Protein AF-A0A7S4AB11-F1 (afdb_monomer)

pLDDT: mean 77.09, std 21.44, range [31.19, 97.88]

Organism: NCBI:txid44445

Structure (mmCIF, N/CA/C/O backbone):
data_AF-A0A7S4AB11-F1
#
_entry.id   AF-A0A7S4AB11-F1
#
loop_
_atom_site.group_PDB
_atom_site.id
_atom_site.type_symbol
_atom_site.label_atom_id
_atom_site.label_alt_id
_atom_site.label_comp_id
_atom_site.label_asym_id
_atom_site.label_entity_id
_atom_site.label_seq_id
_atom_site.pdbx_PDB_ins_code
_atom_site.Cartn_x
_atom_site.Cartn_y
_atom_site.Cartn_z
_atom_site.occupancy
_atom_site.B_iso_or_equiv
_atom_site.auth_seq_id
_atom_site.auth_comp_id
_atom_site.auth_asym_id
_atom_site.auth_atom_id
_atom_site.pdbx_PDB_model_num
ATOM 1 N N . MET A 1 1 ? 18.851 18.284 -60.370 1.00 71.06 1 MET A N 1
ATOM 2 C CA . MET A 1 1 ? 17.998 17.260 -59.727 1.00 71.06 1 MET A CA 1
ATOM 3 C C . MET A 1 1 ? 16.851 17.981 -59.041 1.00 71.06 1 MET A C 1
ATOM 5 O O . MET A 1 1 ? 17.114 18.822 -58.193 1.00 71.06 1 MET A O 1
ATOM 9 N N . THR A 1 2 ? 15.608 17.739 -59.449 1.00 89.12 2 THR A N 1
ATOM 10 C CA . THR A 1 2 ? 14.422 18.367 -58.846 1.00 89.12 2 THR A CA 1
ATOM 11 C C . THR A 1 2 ? 14.045 17.628 -57.564 1.00 89.12 2 THR A C 1
ATOM 13 O O . THR A 1 2 ? 13.826 16.418 -57.584 1.00 89.12 2 THR A O 1
ATOM 16 N N . ILE A 1 3 ? 14.006 18.345 -56.441 1.00 92.88 3 ILE A N 1
ATOM 17 C CA . ILE A 1 3 ? 13.599 17.801 -55.141 1.00 92.88 3 ILE A CA 1
ATOM 18 C C . ILE A 1 3 ? 12.083 17.559 -55.174 1.00 92.88 3 ILE A C 1
ATOM 20 O O . ILE A 1 3 ? 11.332 18.415 -55.636 1.00 92.88 3 ILE A O 1
ATOM 24 N N . SER A 1 4 ? 11.631 16.393 -54.704 1.00 96.06 4 SER A N 1
ATOM 25 C CA . SER A 1 4 ? 10.201 16.068 -54.612 1.00 96.06 4 SER A CA 1
ATOM 26 C C . SER A 1 4 ? 9.461 17.060 -53.704 1.00 96.06 4 SER A C 1
ATOM 28 O O . SER A 1 4 ? 10.005 17.493 -52.687 1.00 96.06 4 SER A O 1
ATOM 30 N N . ALA A 1 5 ? 8.199 17.365 -54.021 1.00 94.81 5 ALA A N 1
ATOM 31 C CA . ALA A 1 5 ? 7.343 18.249 -53.220 1.00 94.81 5 ALA A CA 1
ATOM 32 C C . ALA A 1 5 ? 7.252 17.815 -51.741 1.00 94.81 5 ALA A C 1
ATOM 34 O O . ALA A 1 5 ? 7.208 18.649 -50.836 1.00 94.81 5 ALA A O 1
ATOM 35 N N . TYR A 1 6 ? 7.295 16.505 -51.474 1.00 96.06 6 TYR A N 1
ATOM 36 C CA . TYR A 1 6 ? 7.339 15.976 -50.109 1.00 96.06 6 TYR A CA 1
ATOM 37 C C . TYR A 1 6 ? 8.608 16.402 -49.359 1.00 96.06 6 TYR A C 1
ATOM 39 O O . TYR A 1 6 ? 8.552 16.791 -48.192 1.00 96.06 6 TYR A O 1
ATOM 47 N N . GLU A 1 7 ? 9.754 16.340 -50.032 1.00 96.00 7 GLU A N 1
ATOM 48 C CA . GLU A 1 7 ? 11.042 16.626 -49.410 1.00 96.00 7 GLU A CA 1
ATOM 49 C C . GLU A 1 7 ? 11.200 18.133 -49.150 1.00 96.00 7 GLU A C 1
ATOM 51 O O . GLU A 1 7 ? 11.740 18.515 -48.116 1.00 96.00 7 GLU A O 1
ATOM 56 N N . GLN A 1 8 ? 10.614 18.991 -49.997 1.00 97.25 8 GLN A N 1
ATOM 57 C CA . GLN A 1 8 ? 10.491 20.430 -49.719 1.00 97.25 8 GLN A CA 1
ATOM 58 C C . GLN A 1 8 ? 9.681 20.695 -48.439 1.00 97.25 8 GLN A C 1
ATOM 60 O O . GLN A 1 8 ? 10.181 21.334 -47.515 1.00 97.25 8 GLN A O 1
ATOM 65 N N . LEU A 1 9 ? 8.483 20.109 -48.315 1.00 95.69 9 LEU A N 1
ATOM 66 C CA . LEU A 1 9 ? 7.659 20.246 -47.105 1.00 95.69 9 LEU A CA 1
ATOM 67 C C . LEU A 1 9 ? 8.360 19.718 -45.846 1.00 95.69 9 LEU A C 1
ATOM 69 O O . LEU A 1 9 ? 8.174 20.251 -44.748 1.00 95.69 9 LEU A O 1
ATOM 73 N N . ARG A 1 10 ? 9.148 18.649 -45.981 1.00 97.00 10 ARG A N 1
ATOM 74 C CA . ARG A 1 10 ? 9.940 18.082 -44.888 1.00 97.00 10 ARG A CA 1
ATOM 75 C C . ARG A 1 10 ? 11.037 19.048 -44.440 1.00 97.00 10 ARG A C 1
ATOM 77 O O . ARG A 1 10 ? 11.188 19.260 -43.236 1.00 97.00 10 ARG A O 1
ATOM 84 N N . LEU A 1 11 ? 11.758 19.652 -45.383 1.00 97.19 11 LEU A N 1
ATOM 85 C CA . LEU A 1 11 ? 12.800 20.641 -45.102 1.00 97.19 11 LEU A CA 1
ATOM 86 C C . LEU A 1 11 ? 12.226 21.903 -44.447 1.00 97.19 11 LEU A C 1
ATOM 88 O O . LEU A 1 11 ? 12.774 22.359 -43.444 1.00 97.19 11 LEU A O 1
ATOM 92 N N . ASP A 1 12 ? 11.076 22.394 -44.910 1.00 97.06 12 ASP A N 1
ATOM 93 C CA . ASP A 1 12 ? 10.407 23.555 -44.309 1.00 97.06 12 ASP A CA 1
ATOM 94 C C . ASP A 1 12 ? 9.974 23.299 -42.860 1.00 97.06 12 ASP A C 1
ATOM 96 O O . ASP A 1 12 ? 10.063 24.180 -42.002 1.00 97.06 12 ASP A O 1
ATOM 100 N N . ARG A 1 13 ? 9.519 22.079 -42.542 1.00 96.81 13 ARG A N 1
ATOM 101 C CA . ARG A 1 13 ? 9.213 21.693 -41.152 1.00 96.81 13 ARG A CA 1
ATOM 102 C C . ARG A 1 13 ? 10.470 21.627 -40.291 1.00 96.81 13 ARG A C 1
ATOM 104 O O . ARG A 1 13 ? 10.440 22.094 -39.155 1.00 96.81 13 ARG A O 1
ATOM 111 N N . ILE A 1 14 ? 11.562 21.062 -40.813 1.00 95.62 14 ILE A N 1
ATOM 112 C CA . ILE A 1 14 ? 12.849 21.011 -40.103 1.00 95.62 14 ILE A CA 1
ATOM 113 C C . ILE A 1 14 ? 13.332 22.432 -39.802 1.00 95.62 14 ILE A C 1
ATOM 115 O O . ILE A 1 14 ? 13.717 22.701 -38.666 1.00 95.62 14 ILE A O 1
ATOM 119 N N . LYS A 1 15 ? 13.247 23.341 -40.781 1.00 97.69 15 LYS A N 1
ATOM 120 C CA . LYS A 1 15 ? 13.638 24.746 -40.636 1.00 97.69 15 LYS A CA 1
ATOM 121 C C . LYS A 1 15 ? 12.820 25.459 -39.556 1.00 97.69 15 LYS A C 1
ATOM 123 O O . LYS A 1 15 ? 13.412 25.971 -38.610 1.00 97.69 15 LYS A O 1
ATOM 128 N N . ARG A 1 16 ? 11.483 25.388 -39.623 1.00 97.44 16 ARG A N 1
ATOM 129 C CA . ARG A 1 16 ? 10.587 25.983 -38.610 1.00 97.44 16 ARG A CA 1
ATOM 130 C C . ARG A 1 16 ? 10.842 25.447 -37.199 1.00 97.44 16 ARG A C 1
ATOM 132 O O . ARG A 1 16 ? 10.858 26.210 -36.239 1.00 97.44 16 ARG A O 1
ATOM 139 N N . ASN A 1 17 ? 11.079 24.141 -37.056 1.00 95.81 17 ASN A N 1
ATOM 140 C CA . ASN A 1 17 ? 11.412 23.551 -35.756 1.00 95.81 17 ASN A CA 1
ATOM 141 C C . ASN A 1 17 ? 12.769 24.041 -35.233 1.00 95.81 17 ASN A C 1
ATOM 143 O O . ASN A 1 17 ? 12.918 24.256 -34.033 1.00 95.81 17 ASN A O 1
ATOM 147 N N . HIS A 1 18 ? 13.753 24.226 -36.117 1.00 95.38 18 HIS A N 1
ATOM 148 C CA . HIS A 1 18 ? 15.065 24.750 -35.744 1.00 95.38 18 HIS A CA 1
ATOM 149 C C . HIS A 1 18 ? 15.001 26.210 -35.284 1.00 95.38 18 HIS A C 1
ATOM 151 O O . HIS A 1 18 ? 15.659 26.560 -34.308 1.00 95.38 18 HIS A O 1
ATOM 157 N N . GLU A 1 19 ? 14.214 27.044 -35.965 1.00 97.06 19 GLU A N 1
ATOM 158 C CA . GLU A 1 19 ? 13.964 28.439 -35.580 1.00 97.06 19 GLU A CA 1
ATOM 159 C C . GLU A 1 19 ? 13.282 28.505 -34.210 1.00 97.06 19 GLU A C 1
ATOM 161 O O . GLU A 1 19 ? 13.793 29.161 -33.307 1.00 97.06 19 GLU A O 1
ATOM 166 N N . ARG A 1 20 ? 12.234 27.701 -33.997 1.00 96.19 20 ARG A N 1
ATOM 167 C CA . ARG A 1 20 ? 11.551 27.602 -32.699 1.00 96.19 20 ARG A CA 1
ATOM 168 C C . ARG A 1 20 ? 12.478 27.145 -31.564 1.00 96.19 20 ARG A C 1
ATOM 170 O O . ARG A 1 20 ? 12.375 27.635 -30.445 1.00 96.19 20 ARG A O 1
ATOM 177 N N . LEU A 1 21 ? 13.396 26.211 -31.826 1.00 95.81 21 LEU A N 1
ATOM 178 C CA . LEU A 1 21 ? 14.390 25.781 -30.831 1.00 95.81 21 LEU A CA 1
ATOM 179 C C . LEU A 1 21 ? 15.401 26.885 -30.493 1.00 95.81 21 LEU A C 1
ATOM 181 O O . LEU A 1 21 ? 15.825 26.970 -29.341 1.00 95.81 21 LEU A O 1
ATOM 185 N N . LYS A 1 22 ? 15.769 27.725 -31.470 1.00 96.62 22 LYS A N 1
ATOM 186 C CA . LYS A 1 22 ? 16.616 28.905 -31.241 1.00 96.62 22 LYS A CA 1
ATOM 187 C C . LYS A 1 22 ? 15.889 29.972 -30.426 1.00 96.62 22 LYS A C 1
ATOM 189 O O . LYS A 1 22 ? 16.474 30.484 -29.479 1.00 96.62 22 LYS A O 1
ATOM 194 N N . GLU A 1 23 ? 14.626 30.264 -30.741 1.00 96.75 23 GLU A N 1
ATOM 195 C CA . GLU A 1 23 ? 13.791 31.205 -29.971 1.00 96.75 23 GLU A CA 1
ATOM 196 C C . GLU A 1 23 ? 13.663 30.790 -28.499 1.00 96.75 23 GLU A C 1
ATOM 198 O O . GLU A 1 23 ? 13.725 31.631 -27.608 1.00 96.75 23 GLU A O 1
ATOM 203 N N . LEU A 1 24 ? 13.557 29.485 -28.232 1.00 96.25 24 LEU A N 1
ATOM 204 C CA . LEU A 1 24 ? 13.500 28.930 -26.875 1.00 96.25 24 LEU A CA 1
ATOM 205 C C . LEU A 1 24 ? 14.873 28.825 -26.180 1.00 96.25 24 LEU A C 1
ATOM 207 O O . LEU A 1 24 ? 14.938 28.381 -25.036 1.00 96.25 24 LEU A O 1
ATOM 211 N N . GLY A 1 25 ? 15.978 29.166 -26.854 1.00 94.81 25 GLY A N 1
ATOM 212 C CA . GLY A 1 25 ? 17.339 29.023 -26.317 1.00 94.81 25 GLY A CA 1
ATOM 213 C C . GLY A 1 25 ? 17.775 27.572 -26.067 1.00 94.81 25 GLY A C 1
ATOM 214 O O . GLY A 1 25 ? 18.713 27.324 -25.305 1.00 94.81 25 GLY A O 1
ATOM 215 N N . LEU A 1 26 ? 17.088 26.605 -26.685 1.00 92.56 26 LEU A N 1
ATOM 216 C CA . LEU A 1 26 ? 17.335 25.170 -26.523 1.00 92.56 26 LEU A CA 1
ATOM 217 C C . LEU A 1 26 ? 18.367 24.620 -27.518 1.00 92.56 26 LEU A C 1
ATOM 219 O O . LEU A 1 26 ? 18.823 23.487 -27.373 1.00 92.56 26 LEU A O 1
ATOM 223 N N . ASP A 1 27 ? 18.759 25.413 -28.514 1.00 92.94 27 ASP A N 1
ATOM 224 C CA . ASP A 1 27 ? 19.742 25.055 -29.541 1.00 92.94 27 ASP A CA 1
ATOM 225 C C . ASP A 1 27 ? 21.136 24.735 -28.973 1.00 92.94 27 ASP A C 1
ATOM 227 O O . ASP A 1 27 ? 21.892 23.969 -29.571 1.00 92.94 27 ASP A O 1
ATOM 231 N N . LYS A 1 28 ? 21.447 25.260 -27.783 1.00 91.75 28 LYS A N 1
ATOM 232 C CA . LYS A 1 28 ? 22.694 25.000 -27.048 1.00 91.75 28 LYS A CA 1
ATOM 233 C C . LYS A 1 28 ? 22.774 23.589 -26.458 1.00 91.75 28 LYS A C 1
ATOM 235 O O . LYS A 1 28 ? 23.869 23.111 -26.160 1.00 91.75 28 LYS A O 1
ATOM 240 N N . TYR A 1 29 ? 21.644 22.906 -26.276 1.00 89.94 29 TYR A N 1
ATOM 241 C CA . TYR A 1 29 ? 21.619 21.569 -25.691 1.00 89.94 29 TYR A CA 1
ATOM 242 C C . TYR A 1 29 ? 21.729 20.514 -26.789 1.00 89.94 29 TYR A C 1
ATOM 244 O O . TYR A 1 29 ? 20.808 20.290 -27.574 1.00 89.94 29 TYR A O 1
ATOM 252 N N . VAL A 1 30 ? 22.859 19.804 -26.825 1.00 83.12 30 VAL A N 1
ATOM 253 C CA . VAL A 1 30 ? 23.020 18.640 -27.702 1.00 83.12 30 VAL A CA 1
ATOM 254 C C . VAL A 1 30 ? 22.023 17.570 -27.259 1.00 83.12 30 VAL A C 1
ATOM 256 O O . VAL A 1 30 ? 22.237 16.896 -26.248 1.00 83.12 30 VAL A O 1
ATOM 259 N N . MET A 1 31 ? 20.934 17.398 -28.016 1.00 77.94 31 MET A N 1
ATOM 260 C CA . MET A 1 31 ? 19.992 16.302 -27.796 1.00 77.94 31 MET A CA 1
ATOM 261 C C . MET A 1 31 ? 20.736 14.974 -27.948 1.00 77.94 31 MET A C 1
ATOM 263 O O . MET A 1 31 ? 21.010 14.501 -29.056 1.00 77.94 31 MET A O 1
ATOM 267 N N . LYS A 1 32 ? 21.088 14.361 -26.813 1.00 78.06 32 LYS A N 1
ATOM 268 C CA . LYS A 1 32 ? 21.671 13.022 -26.778 1.00 78.06 32 LYS A CA 1
ATOM 269 C C . LYS A 1 32 ? 20.629 12.071 -27.345 1.00 78.06 32 LYS A C 1
ATOM 271 O O . LYS A 1 32 ? 19.602 11.823 -26.719 1.00 78.06 32 LYS A O 1
ATOM 276 N N . ARG A 1 33 ? 20.880 11.547 -28.548 1.00 78.25 33 ARG A N 1
ATOM 277 C CA . ARG A 1 33 ? 20.008 10.531 -29.141 1.00 78.25 33 ARG A CA 1
ATOM 278 C C . ARG A 1 33 ? 19.895 9.376 -28.142 1.00 78.25 33 ARG A C 1
ATOM 280 O O . ARG A 1 33 ? 20.942 8.860 -27.735 1.00 78.25 33 ARG A O 1
ATOM 287 N N . PRO A 1 34 ? 18.680 8.962 -27.742 1.00 72.31 34 PRO A N 1
ATOM 288 C CA . PRO A 1 34 ? 18.531 7.813 -26.869 1.00 72.31 34 PRO A CA 1
ATOM 289 C C . PRO A 1 34 ? 19.209 6.629 -27.555 1.00 72.31 34 PRO A C 1
ATOM 291 O O . PRO A 1 34 ? 18.921 6.314 -28.716 1.00 72.31 34 PRO A O 1
ATOM 294 N N . LYS A 1 35 ? 20.183 6.016 -26.872 1.00 77.00 35 LYS A N 1
ATOM 295 C CA . LYS A 1 35 ? 20.853 4.827 -27.395 1.00 77.00 35 LYS A CA 1
ATOM 296 C C . LYS A 1 35 ? 19.758 3.790 -27.607 1.00 77.00 35 LYS A C 1
ATOM 298 O O . LYS A 1 35 ? 19.091 3.401 -26.652 1.00 77.00 35 LYS A O 1
ATOM 303 N N . LYS A 1 36 ? 19.540 3.372 -28.858 1.00 75.50 36 LYS A N 1
ATOM 304 C CA . LYS A 1 36 ? 18.625 2.268 -29.154 1.00 75.50 36 LYS A CA 1
ATOM 305 C C . LYS A 1 36 ? 19.090 1.091 -28.306 1.00 75.50 36 LYS A C 1
ATOM 307 O O . LYS A 1 36 ? 20.191 0.586 -28.530 1.00 75.50 36 LYS A O 1
ATOM 312 N N . ASN A 1 37 ? 18.280 0.687 -27.329 1.00 61.62 37 ASN A N 1
ATOM 313 C CA . ASN A 1 37 ? 18.515 -0.542 -26.593 1.00 61.62 37 ASN A CA 1
ATOM 314 C C . ASN A 1 37 ? 18.553 -1.654 -27.637 1.00 61.62 37 ASN A C 1
ATOM 316 O O . ASN A 1 37 ? 17.519 -2.020 -28.196 1.00 61.62 37 ASN A O 1
ATOM 320 N N . LYS A 1 38 ? 19.755 -2.148 -27.958 1.00 72.38 38 LYS A N 1
ATOM 321 C CA . LYS A 1 38 ? 19.898 -3.382 -28.724 1.00 72.38 38 LYS A CA 1
ATOM 322 C C . LYS A 1 38 ? 19.200 -4.429 -27.874 1.00 72.38 38 LYS A C 1
ATOM 324 O O . LYS A 1 38 ? 19.743 -4.831 -26.847 1.00 72.38 38 LYS A O 1
ATOM 329 N N . GLN A 1 39 ? 17.978 -4.804 -28.250 1.00 65.50 39 GLN A N 1
ATOM 330 C CA . GLN A 1 39 ? 17.304 -5.934 -27.638 1.00 65.50 39 GLN A CA 1
ATOM 331 C C . GLN A 1 39 ? 18.297 -7.090 -27.721 1.00 65.50 39 GLN A C 1
ATOM 333 O O . GLN A 1 39 ? 18.672 -7.518 -28.814 1.00 65.50 39 GLN A O 1
ATOM 338 N N . ARG A 1 40 ? 18.814 -7.533 -26.567 1.00 64.50 40 ARG A N 1
ATOM 339 C CA . ARG A 1 40 ? 19.588 -8.769 -26.506 1.00 64.50 40 ARG A CA 1
ATOM 340 C C . ARG A 1 40 ? 18.596 -9.843 -26.910 1.00 64.50 40 ARG A C 1
ATOM 342 O O . ARG A 1 40 ? 17.780 -10.258 -26.093 1.00 64.50 40 ARG A O 1
ATOM 349 N N . THR A 1 41 ? 18.638 -10.259 -28.172 1.00 67.62 41 THR A N 1
ATOM 350 C CA . THR A 1 41 ? 18.012 -11.504 -28.605 1.00 67.62 41 THR A CA 1
ATOM 351 C C . THR A 1 41 ? 18.498 -12.557 -27.625 1.00 67.62 41 THR A C 1
ATOM 353 O O . THR A 1 41 ? 19.709 -12.800 -27.543 1.00 67.62 41 THR A O 1
ATOM 356 N N . LYS A 1 42 ? 17.584 -13.083 -26.801 1.00 65.31 42 LYS A N 1
ATOM 357 C CA . LYS A 1 42 ? 17.896 -14.144 -25.847 1.00 65.31 42 LYS A CA 1
ATOM 358 C C . LYS A 1 42 ? 18.584 -15.236 -26.655 1.00 65.31 42 LYS A C 1
ATOM 360 O O . LYS A 1 42 ? 17.984 -15.801 -27.565 1.00 65.31 42 LYS A O 1
ATOM 365 N N . ARG A 1 43 ? 19.874 -15.462 -26.396 1.00 62.78 43 ARG A N 1
ATOM 366 C CA . ARG A 1 43 ? 20.564 -16.612 -26.972 1.00 62.78 43 ARG A CA 1
ATOM 367 C C . ARG A 1 43 ? 19.848 -17.820 -26.388 1.00 62.78 43 ARG A C 1
ATOM 369 O O . ARG A 1 43 ? 19.915 -18.014 -25.178 1.00 62.78 43 ARG A O 1
ATOM 376 N N . LEU A 1 44 ? 19.113 -18.549 -27.224 1.00 69.62 44 LEU A N 1
ATOM 377 C CA . LEU A 1 44 ? 18.582 -19.853 -26.850 1.00 69.62 44 LEU A CA 1
ATOM 378 C C . LEU A 1 44 ? 19.762 -20.675 -26.327 1.00 69.62 44 LEU A C 1
ATOM 380 O O . LEU A 1 44 ? 20.801 -20.762 -26.993 1.00 69.62 44 LEU A O 1
ATOM 384 N N . LEU A 1 45 ? 19.626 -21.151 -25.091 1.00 63.94 45 LEU A N 1
ATOM 385 C CA . LEU A 1 45 ? 20.587 -22.044 -24.469 1.00 63.94 45 LEU A CA 1
ATOM 386 C C . LEU A 1 45 ? 20.540 -23.330 -25.300 1.00 63.94 45 LEU A C 1
ATOM 388 O O . LEU A 1 45 ? 19.505 -23.981 -25.355 1.00 63.94 45 LEU A O 1
ATOM 392 N N . VAL A 1 46 ? 21.610 -23.621 -26.033 1.00 67.19 46 VAL A N 1
ATOM 393 C CA . VAL A 1 46 ? 21.732 -24.889 -26.757 1.00 67.19 46 VAL A CA 1
ATOM 394 C C . VAL A 1 46 ? 22.052 -25.947 -25.713 1.00 67.19 46 VAL A C 1
ATOM 396 O O . VAL A 1 46 ? 22.962 -25.740 -24.904 1.00 67.19 46 VAL A O 1
ATOM 399 N N . GLU A 1 47 ? 21.288 -27.034 -25.694 1.00 71.75 47 GLU A N 1
ATOM 400 C CA . GLU A 1 47 ? 21.527 -28.137 -24.771 1.00 71.75 47 GLU A CA 1
ATOM 401 C C . GLU A 1 47 ? 22.880 -28.807 -25.040 1.00 71.75 47 GLU A C 1
ATOM 403 O O . GLU A 1 47 ? 23.438 -28.777 -26.142 1.00 71.75 47 GLU A O 1
ATOM 408 N N . ARG A 1 48 ? 23.449 -29.384 -23.982 1.00 55.28 48 ARG A N 1
ATOM 409 C CA . ARG A 1 48 ? 24.784 -29.979 -23.979 1.00 55.28 48 ARG A CA 1
ATOM 410 C C . ARG A 1 48 ? 24.744 -31.307 -24.752 1.00 55.28 48 ARG A C 1
ATOM 412 O O . ARG A 1 48 ? 24.534 -32.352 -24.156 1.00 55.28 48 ARG A O 1
ATOM 419 N N . GLY A 1 49 ? 24.922 -31.249 -26.071 1.00 68.94 49 GLY A N 1
ATOM 420 C CA . GLY A 1 49 ? 24.920 -32.425 -26.954 1.00 68.94 49 GLY A CA 1
ATOM 421 C C . GLY A 1 49 ? 24.611 -32.118 -28.421 1.00 68.94 49 GLY A C 1
ATOM 422 O O . GLY A 1 49 ? 24.981 -32.892 -29.299 1.00 68.94 49 GLY A O 1
ATOM 423 N N . GLU A 1 50 ? 24.010 -30.963 -28.716 1.00 58.31 50 GLU A N 1
ATOM 424 C CA . GLU A 1 50 ? 23.765 -30.543 -30.096 1.00 58.31 50 GLU A CA 1
ATOM 425 C C . GLU A 1 50 ? 24.981 -29.795 -30.661 1.00 58.31 50 GLU A C 1
ATOM 427 O O . GLU A 1 50 ? 25.146 -28.580 -30.499 1.00 58.31 50 GLU A O 1
ATOM 432 N N . GLU A 1 51 ? 25.868 -30.522 -31.345 1.00 59.34 51 GLU A N 1
ATOM 433 C CA . GLU A 1 51 ? 26.929 -29.903 -32.138 1.00 59.34 51 GLU A CA 1
ATOM 434 C C . GLU A 1 51 ? 26.321 -29.030 -33.242 1.00 59.34 51 GLU A C 1
ATOM 436 O O . GLU A 1 51 ? 25.810 -29.498 -34.263 1.00 59.34 51 GLU A O 1
ATOM 441 N N . ARG A 1 52 ? 26.422 -27.710 -33.067 1.00 51.34 52 ARG A N 1
ATOM 442 C CA . ARG A 1 52 ? 26.107 -26.750 -34.122 1.00 51.34 52 ARG A CA 1
ATOM 443 C C . ARG A 1 52 ? 27.055 -26.958 -35.304 1.00 51.34 52 ARG A C 1
ATOM 445 O O . ARG A 1 52 ? 28.172 -26.442 -35.315 1.00 51.34 52 ARG A O 1
ATOM 452 N N . ARG A 1 53 ? 26.571 -27.622 -36.358 1.00 55.25 53 ARG A N 1
ATOM 453 C CA . ARG A 1 53 ? 27.149 -27.573 -37.711 1.00 55.25 53 ARG A CA 1
ATOM 454 C C . ARG A 1 53 ? 27.061 -26.146 -38.270 1.00 55.25 53 ARG A C 1
ATOM 456 O O . ARG A 1 53 ? 26.237 -25.839 -39.121 1.00 55.25 53 ARG A O 1
ATOM 463 N N . SER A 1 54 ? 27.939 -25.246 -37.838 1.00 58.16 54 SER A N 1
ATOM 464 C CA . SER A 1 54 ? 28.390 -24.170 -38.720 1.00 58.16 54 SER A CA 1
ATOM 465 C C . SER A 1 54 ? 29.857 -23.838 -38.463 1.00 58.16 54 SER A C 1
ATOM 467 O O . SER A 1 54 ? 30.236 -23.084 -37.570 1.00 58.16 54 SER A O 1
ATOM 469 N N . LYS A 1 55 ? 30.715 -24.401 -39.319 1.00 52.78 55 LYS A N 1
ATOM 470 C CA . LYS A 1 55 ? 32.101 -23.963 -39.502 1.00 52.78 55 LYS A CA 1
ATOM 471 C C . LYS A 1 55 ? 32.108 -22.629 -40.256 1.00 52.78 55 LYS A C 1
ATOM 473 O O . LYS A 1 55 ? 32.591 -22.556 -41.382 1.00 52.78 55 LYS A O 1
ATOM 478 N N . ARG A 1 56 ? 31.556 -21.557 -39.679 1.00 54.75 56 ARG A N 1
ATOM 479 C CA . ARG A 1 56 ? 31.801 -20.213 -40.220 1.00 54.75 56 ARG A CA 1
ATOM 480 C C . ARG A 1 56 ? 33.080 -19.687 -39.582 1.00 54.75 56 ARG A C 1
ATOM 482 O O . ARG A 1 56 ? 33.076 -19.297 -38.417 1.00 54.75 56 ARG A O 1
ATOM 489 N N . ARG A 1 57 ? 34.174 -19.755 -40.351 1.00 49.34 57 ARG A N 1
ATOM 490 C CA . ARG A 1 57 ? 35.496 -19.210 -40.011 1.00 49.34 57 ARG A CA 1
ATOM 491 C C . ARG A 1 57 ? 35.327 -17.820 -39.390 1.00 49.34 57 ARG A C 1
ATOM 493 O O . ARG A 1 57 ? 34.829 -16.910 -40.047 1.00 49.34 57 ARG A O 1
ATOM 500 N N . GLN A 1 58 ? 35.697 -17.682 -38.120 1.00 50.84 58 GLN A N 1
ATOM 501 C CA . GLN A 1 58 ? 35.820 -16.376 -37.481 1.00 50.84 58 GLN A CA 1
ATOM 502 C C . GLN A 1 58 ? 37.097 -15.712 -38.018 1.00 50.84 58 GLN A C 1
ATOM 504 O O . GLN A 1 58 ? 38.129 -16.386 -38.073 1.00 50.84 58 GLN A O 1
ATOM 509 N N . PRO A 1 59 ? 37.053 -14.435 -38.429 1.00 45.28 59 PRO A N 1
ATOM 510 C CA . PRO A 1 59 ? 38.254 -13.705 -38.807 1.00 45.28 59 PRO A CA 1
ATOM 511 C C . PRO A 1 59 ? 39.200 -13.590 -37.603 1.00 45.28 59 PRO A C 1
ATOM 513 O O . PRO A 1 59 ? 38.777 -13.405 -36.459 1.00 45.28 59 PRO A O 1
ATOM 516 N N . SER A 1 60 ? 40.490 -13.771 -37.871 1.00 46.91 60 SER A N 1
ATOM 517 C CA . SER A 1 60 ? 41.572 -13.727 -36.892 1.00 46.91 60 SER A CA 1
ATOM 518 C C . SER A 1 60 ? 41.669 -12.367 -36.198 1.00 46.91 60 SER A C 1
ATOM 520 O O . SER A 1 60 ? 41.447 -11.326 -36.802 1.00 46.91 60 SER A O 1
ATOM 522 N N . LYS A 1 61 ? 42.073 -12.392 -34.924 1.00 49.22 61 LYS A N 1
ATOM 523 C CA . LYS A 1 61 ? 42.202 -11.274 -33.968 1.00 49.22 61 LYS A CA 1
ATOM 524 C C . LYS A 1 61 ? 43.095 -10.077 -34.373 1.00 49.22 61 LYS A C 1
ATOM 526 O O . LYS A 1 61 ? 43.317 -9.225 -33.523 1.00 49.22 61 LYS A O 1
ATOM 531 N N . LYS A 1 62 ? 43.599 -9.977 -35.606 1.00 48.38 62 LYS A N 1
ATOM 532 C CA . LYS A 1 62 ? 44.560 -8.928 -36.002 1.00 48.38 62 LYS A CA 1
ATOM 533 C C . LYS A 1 62 ? 43.949 -7.571 -36.392 1.00 48.38 62 LYS A C 1
ATOM 535 O O . LYS A 1 62 ? 44.702 -6.619 -36.516 1.00 48.38 62 LYS A O 1
ATOM 540 N N . ASP A 1 63 ? 42.622 -7.433 -36.460 1.00 49.31 63 ASP A N 1
ATOM 541 C CA . ASP A 1 63 ? 41.984 -6.192 -36.952 1.00 49.31 63 ASP A CA 1
ATOM 542 C C . ASP A 1 63 ? 41.345 -5.305 -35.857 1.00 49.31 63 ASP A C 1
ATOM 544 O O . ASP A 1 63 ? 40.434 -4.530 -36.140 1.00 49.31 63 ASP A O 1
ATOM 548 N N . LYS A 1 64 ? 41.751 -5.422 -34.582 1.00 50.31 64 LYS A N 1
ATOM 549 C CA . LYS A 1 64 ? 41.090 -4.713 -33.457 1.00 50.31 64 LYS A CA 1
ATOM 550 C C . LYS A 1 64 ? 41.957 -3.723 -32.669 1.00 50.31 64 LYS A C 1
ATOM 552 O O . LYS A 1 64 ? 41.585 -3.373 -31.554 1.00 50.31 64 LYS A O 1
ATOM 557 N N . GLU A 1 65 ? 43.068 -3.244 -33.222 1.00 44.31 65 GLU A N 1
ATOM 558 C CA . GLU A 1 65 ? 43.974 -2.330 -32.498 1.00 44.31 65 GLU A CA 1
ATOM 559 C C . GLU A 1 65 ? 43.721 -0.823 -32.701 1.00 44.31 65 GLU A C 1
ATOM 561 O O . GLU A 1 65 ? 44.424 -0.026 -32.099 1.00 44.31 65 GLU A O 1
ATOM 566 N N . ASN A 1 66 ? 42.681 -0.394 -33.430 1.00 47.69 66 ASN A N 1
ATOM 567 C CA . ASN A 1 66 ? 42.422 1.040 -33.671 1.00 47.69 66 ASN A CA 1
ATOM 568 C C . ASN A 1 66 ? 40.984 1.491 -33.338 1.00 47.69 66 ASN A C 1
ATOM 570 O O . ASN A 1 66 ? 40.324 2.099 -34.177 1.00 47.69 66 ASN A O 1
ATOM 574 N N . ASP A 1 67 ? 40.480 1.217 -32.128 1.00 46.75 67 ASP A N 1
ATOM 575 C CA . ASP A 1 67 ? 39.226 1.828 -31.641 1.00 46.75 67 ASP A CA 1
ATOM 576 C C . ASP A 1 67 ? 39.475 2.666 -30.363 1.00 46.75 67 ASP A C 1
ATOM 578 O O . ASP A 1 67 ? 39.557 2.111 -29.262 1.00 46.75 67 ASP A O 1
ATOM 582 N N . PRO A 1 68 ? 39.647 4.000 -30.476 1.00 45.31 68 PRO A N 1
ATOM 583 C CA . PRO A 1 68 ? 40.030 4.887 -29.374 1.00 45.31 68 PRO A CA 1
ATOM 584 C C . PRO A 1 68 ? 38.819 5.335 -28.535 1.00 45.31 68 PRO A C 1
ATOM 586 O O . PRO A 1 68 ? 38.610 6.525 -28.303 1.00 45.31 68 PRO A O 1
ATOM 589 N N . GLY A 1 69 ? 37.982 4.395 -28.091 1.00 45.53 69 GLY A N 1
ATOM 590 C CA . GLY A 1 69 ? 36.663 4.744 -27.558 1.00 45.53 69 GLY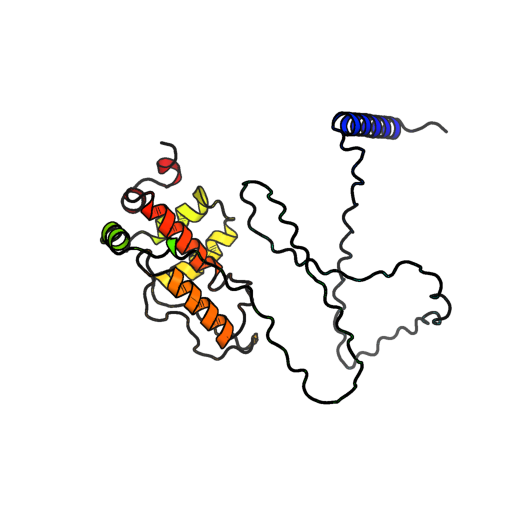 A CA 1
ATOM 591 C C . GLY A 1 69 ? 36.086 3.802 -26.513 1.00 45.53 69 GLY A C 1
ATOM 592 O O . GLY A 1 69 ? 34.879 3.584 -26.521 1.00 45.53 69 GLY A O 1
ATOM 593 N N . ASN A 1 70 ? 36.897 3.239 -25.614 1.00 45.41 70 ASN A N 1
ATOM 594 C CA . ASN A 1 70 ? 36.380 2.391 -24.534 1.00 45.41 70 ASN A CA 1
ATOM 595 C C . ASN A 1 70 ? 36.716 2.964 -23.150 1.00 45.41 70 ASN A C 1
ATOM 597 O O . ASN A 1 70 ? 37.609 2.493 -22.450 1.00 45.41 70 ASN A O 1
ATOM 601 N N . GLY A 1 71 ? 35.993 4.027 -22.786 1.00 36.34 71 GLY A N 1
ATOM 602 C CA . GLY A 1 71 ? 36.029 4.660 -21.469 1.00 36.34 71 GLY A CA 1
ATOM 603 C C . GLY A 1 71 ? 34.851 4.215 -20.599 1.00 36.34 71 GLY A C 1
ATOM 604 O O . GLY A 1 71 ? 33.701 4.457 -20.947 1.00 36.34 71 GLY A O 1
ATOM 605 N N . CYS A 1 72 ? 35.201 3.555 -19.495 1.00 34.81 72 CYS A N 1
ATOM 606 C CA . CYS A 1 72 ? 34.443 3.146 -18.308 1.00 34.81 72 CYS A CA 1
ATOM 607 C C . CYS A 1 72 ? 32.897 3.217 -18.298 1.00 34.81 72 CYS A C 1
ATOM 609 O O . CYS A 1 72 ? 32.272 4.278 -18.325 1.00 34.81 72 CYS A O 1
ATOM 611 N N . ASP A 1 73 ? 32.298 2.048 -18.065 1.00 36.84 73 ASP A N 1
ATOM 612 C CA . ASP A 1 73 ? 30.902 1.866 -17.685 1.00 36.84 73 ASP A CA 1
ATOM 613 C C . ASP A 1 73 ? 30.572 2.558 -16.347 1.00 36.84 73 ASP A C 1
ATOM 615 O O . ASP A 1 73 ? 31.220 2.340 -15.319 1.00 36.84 73 ASP A O 1
ATOM 619 N N . PHE A 1 74 ? 29.509 3.361 -16.353 1.00 34.66 74 PHE A N 1
ATOM 620 C CA . PHE A 1 74 ? 28.782 3.777 -15.157 1.00 34.66 74 PHE A CA 1
ATOM 621 C C . PHE A 1 74 ? 27.359 3.226 -15.273 1.00 34.66 74 PHE A C 1
ATOM 623 O O . PHE A 1 74 ? 26.613 3.576 -16.190 1.00 34.66 74 PHE A O 1
ATOM 630 N N . VAL A 1 75 ? 27.004 2.310 -14.372 1.00 36.34 75 VAL A N 1
ATOM 631 C CA . VAL A 1 75 ? 25.670 1.709 -14.291 1.00 36.34 75 VAL A CA 1
ATOM 632 C C . VAL A 1 75 ? 24.768 2.666 -13.515 1.00 36.34 75 VAL A C 1
ATOM 634 O O . VAL A 1 75 ? 24.876 2.764 -12.297 1.00 36.34 75 VAL A O 1
ATOM 637 N N . VAL A 1 76 ? 23.865 3.358 -14.210 1.00 35.16 76 VAL A N 1
ATOM 638 C CA . VAL A 1 76 ? 22.708 4.004 -13.574 1.00 35.16 76 VAL A CA 1
ATOM 639 C C . VAL A 1 76 ? 21.581 2.974 -13.549 1.00 35.16 76 VAL A C 1
ATOM 641 O O . VAL A 1 76 ? 21.004 2.656 -14.589 1.00 35.16 76 VAL A O 1
ATOM 644 N N . MET A 1 77 ? 21.297 2.416 -12.370 1.00 31.19 77 MET A N 1
ATOM 645 C CA . MET A 1 77 ? 20.023 1.744 -12.110 1.00 31.19 77 MET A CA 1
ATOM 646 C C . MET A 1 77 ? 18.934 2.819 -12.133 1.00 31.19 77 MET A C 1
ATOM 648 O O . MET A 1 77 ? 18.937 3.725 -11.304 1.00 31.19 77 MET A O 1
ATOM 652 N N . LEU A 1 78 ? 18.042 2.750 -13.119 1.00 32.84 78 LEU A N 1
ATOM 653 C CA . LEU A 1 78 ? 16.816 3.540 -13.132 1.00 32.84 78 LEU A CA 1
ATOM 654 C C . LEU A 1 78 ? 15.848 2.911 -12.127 1.00 32.84 78 LEU A C 1
ATOM 656 O O . LEU A 1 78 ? 15.157 1.944 -12.451 1.00 32.84 78 LEU A O 1
ATOM 660 N N . ASP A 1 79 ? 15.823 3.457 -10.914 1.00 33.78 79 ASP A N 1
ATOM 661 C CA . ASP A 1 79 ? 14.681 3.315 -10.019 1.00 33.78 79 ASP A CA 1
ATOM 662 C C . ASP A 1 79 ? 13.496 4.007 -10.703 1.00 33.78 79 ASP A C 1
ATOM 664 O O . ASP A 1 79 ? 13.491 5.223 -10.903 1.00 33.78 79 ASP A O 1
ATOM 668 N N . TYR A 1 80 ? 12.508 3.214 -11.122 1.00 37.72 80 TYR A N 1
ATOM 669 C CA . TYR A 1 80 ? 11.193 3.708 -11.520 1.00 37.72 80 TYR A CA 1
ATOM 670 C C . TYR A 1 80 ? 10.507 4.250 -10.259 1.00 37.72 80 TYR A C 1
ATOM 672 O O . TYR A 1 80 ? 9.705 3.568 -9.623 1.00 37.72 80 TYR A O 1
ATOM 680 N N . ASN A 1 81 ? 10.879 5.466 -9.867 1.00 43.88 81 ASN A N 1
ATOM 681 C CA . ASN A 1 81 ? 10.091 6.256 -8.943 1.00 43.88 81 ASN A CA 1
ATOM 682 C C . ASN A 1 81 ? 8.839 6.733 -9.680 1.00 43.88 81 ASN A C 1
ATOM 684 O O . ASN A 1 81 ? 8.910 7.418 -10.699 1.00 43.88 81 ASN A O 1
ATOM 688 N N . ASP A 1 82 ? 7.719 6.268 -9.139 1.00 45.16 82 ASP A N 1
ATOM 689 C CA . ASP A 1 82 ? 6.365 6.810 -9.198 1.00 45.16 82 ASP A CA 1
ATOM 690 C C . ASP A 1 82 ? 6.403 8.335 -9.417 1.00 45.16 82 ASP A C 1
ATOM 692 O O . ASP A 1 82 ? 6.740 9.097 -8.511 1.00 45.16 82 ASP A O 1
ATOM 696 N N . ALA A 1 83 ? 6.158 8.766 -10.656 1.00 41.84 83 ALA A N 1
ATOM 697 C CA . ALA A 1 83 ? 6.119 10.172 -11.027 1.00 41.84 83 ALA A CA 1
ATOM 698 C C . ALA A 1 83 ? 4.761 10.758 -10.619 1.00 41.84 83 ALA A C 1
ATOM 700 O O . ALA A 1 83 ? 3.759 10.547 -11.300 1.00 41.84 83 ALA A O 1
ATOM 701 N N . GLY A 1 84 ? 4.760 11.488 -9.505 1.00 38.44 84 GLY A N 1
ATOM 702 C CA . GLY A 1 84 ? 3.788 12.522 -9.166 1.00 38.44 84 GLY A CA 1
ATOM 703 C C . GLY A 1 84 ? 4.553 13.821 -8.909 1.00 38.44 84 GLY A C 1
ATOM 704 O O . GLY A 1 84 ? 5.557 13.804 -8.200 1.00 38.44 84 GLY A O 1
ATOM 705 N N . ASP A 1 85 ? 4.123 14.895 -9.565 1.00 42.91 85 ASP A N 1
ATOM 706 C CA . ASP A 1 85 ? 4.762 16.212 -9.642 1.00 42.91 85 ASP A CA 1
ATOM 707 C C . ASP A 1 85 ? 5.171 16.825 -8.290 1.00 42.91 85 ASP A C 1
ATOM 709 O O . ASP A 1 85 ? 4.418 16.784 -7.319 1.00 42.91 85 ASP A O 1
ATOM 713 N N . GLY A 1 86 ? 6.339 17.480 -8.269 1.00 39.56 86 GLY A N 1
ATOM 714 C CA . GLY A 1 86 ? 6.743 18.384 -7.188 1.00 39.56 86 GLY A CA 1
ATOM 715 C C . GLY A 1 86 ? 8.251 18.649 -7.116 1.00 39.56 86 GLY A C 1
ATOM 716 O O . GLY A 1 86 ? 8.963 17.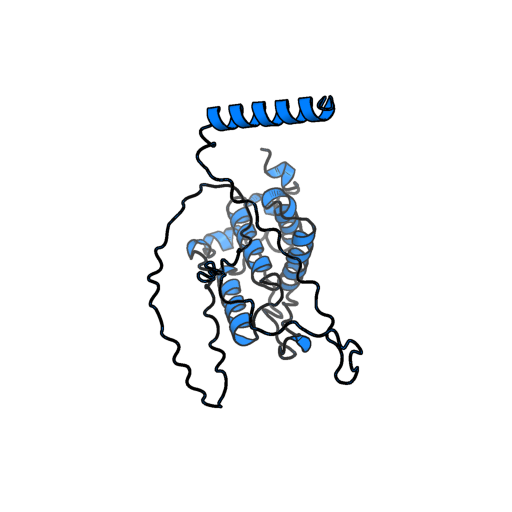954 -6.406 1.00 39.56 86 GLY A O 1
ATOM 717 N N . GLU A 1 87 ? 8.708 19.673 -7.842 1.00 35.72 87 GLU A N 1
ATOM 718 C CA . GLU A 1 87 ? 10.011 20.364 -7.746 1.00 35.72 87 GLU A CA 1
ATOM 719 C C . GLU A 1 87 ? 11.319 19.541 -7.827 1.00 35.72 87 GLU A C 1
ATOM 721 O O . GLU A 1 87 ? 11.804 18.902 -6.893 1.00 35.72 87 GLU A O 1
ATOM 726 N N . GLU A 1 88 ? 11.989 19.695 -8.969 1.00 42.78 88 GLU A N 1
ATOM 727 C CA . GLU A 1 88 ? 13.316 19.173 -9.279 1.00 42.78 88 GLU A CA 1
ATOM 728 C C . GLU A 1 88 ? 14.422 19.886 -8.466 1.00 42.78 88 GLU A C 1
ATOM 730 O O . GLU A 1 88 ? 15.062 20.831 -8.927 1.00 42.78 88 GLU A O 1
ATOM 735 N N . LYS A 1 89 ? 14.709 19.413 -7.247 1.00 37.06 89 LYS A N 1
ATOM 736 C CA . LYS A 1 89 ? 15.975 19.724 -6.557 1.00 37.06 89 LYS A CA 1
ATOM 737 C C . LYS A 1 89 ? 17.037 18.691 -6.933 1.00 37.06 89 LYS A C 1
ATOM 739 O O . LYS A 1 89 ? 17.161 17.638 -6.310 1.00 37.06 89 LYS A O 1
ATOM 744 N N . VAL A 1 90 ? 17.845 19.007 -7.947 1.00 36.09 90 VAL A N 1
ATOM 745 C CA . VAL A 1 90 ? 19.042 18.231 -8.318 1.00 36.09 90 VAL A CA 1
ATOM 746 C C . VAL A 1 90 ? 20.133 18.422 -7.256 1.00 36.09 90 VAL A C 1
ATOM 748 O O . VAL A 1 90 ? 21.041 19.240 -7.404 1.00 36.09 90 VAL A O 1
ATOM 751 N N . ALA A 1 91 ? 20.073 17.654 -6.169 1.00 37.38 91 ALA A N 1
ATOM 752 C CA . ALA A 1 91 ? 21.194 17.516 -5.247 1.00 37.38 91 ALA A CA 1
ATOM 753 C C . ALA A 1 91 ? 22.290 16.659 -5.910 1.00 37.38 91 ALA A C 1
ATOM 755 O O . ALA A 1 91 ? 22.213 15.430 -5.954 1.00 37.38 91 ALA A O 1
ATOM 756 N N . LYS A 1 92 ? 23.326 17.310 -6.450 1.00 39.00 92 LYS A N 1
ATOM 757 C CA . LYS A 1 92 ? 24.554 16.641 -6.903 1.00 39.00 92 LYS A CA 1
ATOM 758 C C . LYS A 1 92 ? 25.321 16.121 -5.683 1.00 39.00 92 LYS A C 1
ATOM 760 O O . LYS A 1 92 ? 26.133 16.841 -5.114 1.00 39.00 92 LYS A O 1
ATOM 765 N N . GLN A 1 93 ? 25.094 14.870 -5.287 1.00 40.72 93 GLN A N 1
ATOM 766 C CA . GLN A 1 93 ? 26.017 14.171 -4.389 1.00 40.72 93 GLN A CA 1
ATOM 767 C C . GLN A 1 93 ? 27.285 13.802 -5.170 1.00 40.72 93 GLN A C 1
ATOM 769 O O . GLN A 1 93 ? 27.273 12.916 -6.026 1.00 40.72 93 GLN A O 1
ATOM 774 N N . GLN A 1 94 ? 28.380 14.513 -4.891 1.00 33.50 94 GLN A N 1
ATOM 775 C CA . GLN A 1 94 ? 29.726 14.083 -5.257 1.00 33.50 94 GLN A CA 1
ATOM 776 C C . GLN A 1 94 ? 30.028 12.785 -4.501 1.00 33.50 94 GLN A C 1
ATOM 778 O O . GLN A 1 94 ? 30.170 12.781 -3.283 1.00 33.50 94 GLN A O 1
ATOM 783 N N . TYR A 1 95 ? 30.086 11.671 -5.225 1.00 33.31 95 TYR A N 1
ATOM 784 C CA . TYR A 1 95 ? 30.642 10.434 -4.695 1.00 33.31 95 TYR A CA 1
ATOM 785 C C . TYR A 1 95 ? 32.162 10.501 -4.810 1.00 33.31 95 TYR A C 1
ATOM 787 O O . TYR A 1 95 ? 32.696 10.520 -5.921 1.00 33.31 95 TYR A O 1
ATOM 795 N N . ASP A 1 96 ? 32.843 10.501 -3.666 1.00 37.50 96 ASP A N 1
ATOM 796 C CA . ASP A 1 96 ? 34.278 10.257 -3.584 1.00 37.50 96 ASP A CA 1
ATOM 797 C C . ASP A 1 96 ? 34.545 8.809 -4.013 1.00 37.50 96 ASP A C 1
ATOM 799 O O . ASP A 1 96 ? 34.286 7.836 -3.297 1.00 37.50 96 ASP A O 1
ATOM 803 N N . ARG A 1 97 ? 34.972 8.650 -5.265 1.00 40.12 97 ARG A N 1
ATOM 804 C CA . ARG A 1 97 ? 35.236 7.357 -5.889 1.00 40.12 97 ARG A CA 1
ATOM 805 C C . ARG A 1 97 ? 36.624 6.898 -5.457 1.00 40.12 97 ARG A C 1
ATOM 807 O O . ARG A 1 97 ? 37.591 7.073 -6.192 1.00 40.12 97 ARG A O 1
ATOM 814 N N . GLN A 1 98 ? 36.725 6.309 -4.267 1.00 40.69 98 GLN A N 1
ATOM 815 C CA . GLN A 1 98 ? 37.948 5.620 -3.862 1.00 40.69 98 GLN A CA 1
ATOM 816 C C . GLN A 1 98 ? 38.232 4.482 -4.856 1.00 40.69 98 GLN A C 1
ATOM 818 O O . GLN A 1 98 ? 37.469 3.523 -4.996 1.00 40.69 98 GLN A O 1
ATOM 823 N N . HIS A 1 99 ? 39.311 4.655 -5.614 1.00 37.62 99 HIS A N 1
ATOM 824 C CA . HIS A 1 99 ? 39.809 3.739 -6.630 1.00 37.62 99 HIS A CA 1
ATOM 825 C C . HIS A 1 99 ? 40.372 2.484 -5.942 1.00 37.62 99 HIS A C 1
ATOM 827 O O . HIS A 1 99 ? 41.547 2.422 -5.594 1.00 37.62 99 HIS A O 1
ATOM 833 N N . TYR A 1 100 ? 39.535 1.468 -5.725 1.00 38.66 100 TYR A N 1
ATOM 834 C CA . TYR A 1 100 ? 40.013 0.159 -5.281 1.00 38.66 100 TYR A CA 1
ATOM 835 C C . TYR A 1 100 ? 40.689 -0.567 -6.452 1.00 38.66 100 TYR A C 1
ATOM 837 O O . TYR A 1 100 ? 40.038 -0.966 -7.420 1.00 38.66 100 TYR A O 1
ATOM 845 N N . HIS A 1 101 ? 42.009 -0.736 -6.362 1.00 42.12 101 HIS A N 1
ATOM 846 C CA . HIS A 1 101 ? 42.772 -1.651 -7.206 1.00 42.12 101 HIS A CA 1
ATOM 847 C C . HIS A 1 101 ? 42.345 -3.094 -6.898 1.00 42.12 101 HIS A C 1
ATOM 849 O O . HIS A 1 101 ? 42.713 -3.656 -5.870 1.00 42.12 101 HIS A O 1
ATOM 855 N N . PHE A 1 102 ? 41.566 -3.706 -7.793 1.00 40.25 102 PHE A N 1
ATOM 856 C CA . PHE A 1 102 ? 41.308 -5.145 -7.765 1.00 40.25 102 PHE A CA 1
ATOM 857 C C . PHE A 1 102 ? 42.585 -5.879 -8.193 1.00 40.25 102 PHE A C 1
ATOM 859 O O . PHE A 1 102 ? 42.884 -5.994 -9.383 1.00 40.25 102 PHE A O 1
ATOM 866 N N . GLY A 1 103 ? 43.361 -6.338 -7.211 1.00 44.97 103 GLY A N 1
ATOM 867 C CA . GLY A 1 103 ? 44.430 -7.302 -7.430 1.00 44.97 103 GLY A CA 1
ATOM 868 C C . GLY A 1 103 ? 43.842 -8.604 -7.972 1.00 44.97 103 GLY A C 1
ATOM 869 O O . GLY A 1 103 ? 42.948 -9.192 -7.366 1.00 44.97 103 GLY A O 1
ATOM 870 N N . ASN A 1 104 ? 44.322 -9.031 -9.140 1.00 43.44 104 ASN A N 1
ATOM 871 C CA . ASN A 1 104 ? 44.056 -10.350 -9.704 1.00 43.44 104 ASN A CA 1
ATOM 872 C C . ASN A 1 104 ? 44.842 -11.393 -8.903 1.00 43.44 104 ASN A C 1
ATOM 874 O O . ASN A 1 104 ? 45.895 -11.836 -9.358 1.00 43.44 104 ASN A O 1
ATOM 878 N N . ASP A 1 105 ? 44.343 -11.777 -7.732 1.00 47.47 105 ASP A N 1
ATOM 879 C CA . ASP A 1 105 ? 44.851 -12.957 -7.042 1.00 47.47 105 ASP A CA 1
ATOM 880 C C . ASP A 1 105 ? 43.881 -14.123 -7.254 1.00 47.47 105 ASP A C 1
ATOM 882 O O . ASP A 1 105 ? 42.697 -14.062 -6.915 1.00 47.47 105 ASP A O 1
ATOM 886 N N . LYS A 1 106 ? 44.369 -15.152 -7.949 1.00 47.50 106 LYS A N 1
ATOM 887 C CA . LYS A 1 106 ? 43.610 -16.344 -8.333 1.00 47.50 106 LYS A CA 1
ATOM 888 C C . LYS A 1 106 ? 43.734 -17.371 -7.215 1.00 47.50 106 LYS A C 1
ATOM 890 O O . LYS A 1 106 ? 44.443 -18.361 -7.368 1.00 47.50 106 LYS A O 1
ATOM 895 N N . THR A 1 107 ? 43.041 -17.146 -6.108 1.00 46.75 107 THR A N 1
ATOM 896 C CA . THR A 1 107 ? 42.844 -18.185 -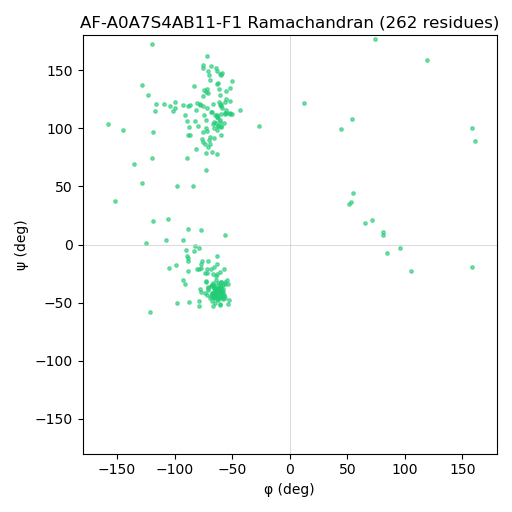5.099 1.00 46.75 107 THR A CA 1
ATOM 897 C C . THR A 1 107 ? 41.464 -18.813 -5.265 1.00 46.75 107 THR A C 1
ATOM 899 O O . THR A 1 107 ? 40.424 -18.156 -5.313 1.00 46.75 107 THR A O 1
ATOM 902 N N . ASP A 1 108 ? 41.500 -20.125 -5.461 1.00 55.03 108 ASP A N 1
ATOM 903 C CA . ASP A 1 108 ? 40.367 -21.033 -5.507 1.00 55.03 108 ASP A CA 1
ATOM 904 C C . ASP A 1 108 ? 39.765 -21.104 -4.095 1.00 55.03 108 ASP A C 1
ATOM 906 O O . ASP A 1 108 ? 40.437 -21.519 -3.153 1.00 55.03 108 ASP A O 1
ATOM 910 N N . GLY A 1 109 ? 38.536 -20.621 -3.907 1.00 49.84 109 GLY A N 1
ATOM 911 C CA . GLY A 1 109 ? 37.911 -20.629 -2.583 1.00 49.84 109 GLY A CA 1
ATOM 912 C C . GLY A 1 109 ? 36.788 -19.617 -2.429 1.00 49.84 109 GLY A C 1
ATOM 913 O O . GLY A 1 109 ? 37.028 -18.440 -2.196 1.00 49.84 109 GLY A O 1
ATOM 914 N N . SER A 1 110 ? 35.549 -20.104 -2.543 1.00 48.31 110 SER A N 1
ATOM 915 C CA . SER A 1 110 ? 34.301 -19.455 -2.114 1.00 48.31 110 SER A CA 1
ATOM 916 C C . SER A 1 110 ? 34.163 -17.969 -2.466 1.00 48.31 110 SER A C 1
ATOM 918 O O . SER A 1 110 ? 34.599 -17.087 -1.729 1.00 48.31 110 SER A O 1
ATOM 920 N N . LYS A 1 111 ? 33.438 -17.667 -3.549 1.00 45.62 111 LYS A N 1
ATOM 921 C CA . LYS A 1 111 ? 32.895 -16.319 -3.764 1.00 45.62 111 LYS A CA 1
ATOM 922 C C . LYS A 1 111 ? 31.975 -15.985 -2.590 1.00 45.62 111 LYS A C 1
ATOM 924 O O . LYS A 1 111 ? 30.806 -16.364 -2.605 1.00 45.62 111 LYS A O 1
ATOM 929 N N . GLN A 1 112 ? 32.500 -15.308 -1.572 1.00 50.75 112 GLN A N 1
ATOM 930 C CA . GLN A 1 112 ? 31.684 -14.729 -0.518 1.00 50.75 112 GLN A CA 1
ATOM 931 C C . GLN A 1 112 ? 30.784 -13.693 -1.188 1.00 50.75 112 GLN A C 1
ATOM 933 O O . GLN A 1 112 ? 31.221 -12.619 -1.603 1.00 50.75 112 GLN A O 1
ATOM 938 N N . HIS A 1 113 ? 29.525 -14.072 -1.392 1.00 44.84 113 HIS A N 1
ATOM 939 C CA . HIS A 1 113 ? 28.485 -13.162 -1.832 1.00 44.84 113 HIS A CA 1
ATOM 940 C C . HIS A 1 113 ? 28.273 -12.164 -0.696 1.00 44.84 113 HIS A C 1
ATOM 942 O O . HIS A 1 113 ? 27.510 -12.420 0.230 1.00 44.84 113 HIS A O 1
ATOM 948 N N . PHE A 1 114 ? 28.985 -11.038 -0.743 1.00 50.62 114 PHE A N 1
ATOM 949 C CA . PHE A 1 114 ? 28.712 -9.932 0.160 1.00 50.62 114 PHE A CA 1
ATOM 950 C C . PHE A 1 114 ? 27.263 -9.490 -0.082 1.00 50.62 114 PHE A C 1
ATOM 952 O O . PHE A 1 114 ? 26.931 -9.117 -1.217 1.00 50.62 114 PHE A O 1
ATOM 959 N N . PRO A 1 115 ? 26.379 -9.566 0.928 1.00 58.28 115 PRO A N 1
ATOM 960 C CA . PRO A 1 115 ? 25.004 -9.132 0.765 1.00 58.28 115 PRO A CA 1
ATOM 961 C C . PRO A 1 115 ? 25.031 -7.645 0.414 1.00 58.28 115 PRO A C 1
ATOM 963 O O . PRO A 1 115 ? 25.577 -6.823 1.154 1.00 58.28 115 PRO A O 1
ATOM 966 N N . LEU A 1 116 ? 24.495 -7.296 -0.758 1.00 62.59 116 LEU A N 1
ATOM 967 C CA . LEU A 1 116 ? 24.359 -5.904 -1.174 1.00 62.59 116 LEU A CA 1
ATOM 968 C C . LEU A 1 116 ? 23.559 -5.175 -0.088 1.00 62.59 116 LEU A C 1
ATOM 970 O O . LEU A 1 116 ? 22.383 -5.480 0.113 1.00 62.59 116 LEU A O 1
ATOM 974 N N . LYS A 1 117 ? 24.200 -4.237 0.626 1.00 57.53 117 LYS A N 1
ATOM 975 C CA . LYS A 1 117 ? 23.545 -3.426 1.660 1.00 57.53 117 LYS A CA 1
ATOM 976 C C . LYS A 1 117 ? 22.344 -2.721 1.038 1.00 57.53 117 LYS A C 1
ATOM 978 O O . LYS A 1 117 ? 22.496 -1.854 0.176 1.00 57.53 117 LYS A O 1
ATOM 983 N N . ARG A 1 118 ? 21.145 -3.113 1.463 1.00 63.06 118 ARG A N 1
ATOM 984 C CA . ARG A 1 118 ? 19.899 -2.505 1.005 1.00 63.06 118 ARG A CA 1
ATOM 985 C C . ARG A 1 118 ? 19.781 -1.087 1.548 1.00 63.06 118 ARG A C 1
ATOM 987 O O . ARG A 1 118 ? 20.130 -0.814 2.697 1.00 63.06 118 ARG A O 1
ATOM 994 N N . ARG A 1 119 ? 19.250 -0.187 0.716 1.00 66.88 119 ARG A N 1
ATOM 995 C CA . ARG A 1 119 ? 18.738 1.100 1.186 1.00 66.88 119 ARG A CA 1
ATOM 996 C C . ARG A 1 119 ? 17.526 0.795 2.057 1.00 66.88 119 ARG A C 1
ATOM 998 O O . ARG A 1 119 ? 16.477 0.434 1.535 1.00 66.88 119 ARG A O 1
ATOM 1005 N N . ARG A 1 120 ? 17.700 0.890 3.376 1.00 69.81 120 ARG A N 1
ATOM 1006 C CA . ARG A 1 120 ? 16.581 0.846 4.317 1.00 69.81 120 ARG A CA 1
ATOM 1007 C C . ARG A 1 120 ? 15.595 1.934 3.910 1.00 69.81 120 ARG A C 1
ATOM 1009 O O . ARG A 1 120 ? 16.009 3.066 3.652 1.00 69.81 120 ARG A O 1
ATOM 1016 N N . THR A 1 121 ? 14.316 1.589 3.822 1.00 67.75 121 THR A N 1
ATOM 1017 C CA . THR A 1 121 ? 13.259 2.588 3.695 1.00 67.75 121 THR A CA 1
ATOM 1018 C C . THR A 1 121 ? 13.317 3.462 4.937 1.00 67.75 121 THR A C 1
ATOM 1020 O O . THR A 1 121 ? 12.976 3.013 6.029 1.00 67.75 121 THR A O 1
ATOM 1023 N N . ASN A 1 122 ? 13.822 4.683 4.780 1.00 76.44 122 ASN A N 1
ATOM 1024 C CA . ASN A 1 122 ? 13.781 5.678 5.835 1.00 76.44 122 ASN A CA 1
ATOM 1025 C C . ASN A 1 122 ? 12.347 6.207 5.875 1.00 76.44 122 ASN A C 1
ATOM 1027 O O . ASN A 1 122 ? 11.983 7.066 5.075 1.00 76.44 122 ASN A O 1
ATOM 1031 N N . ILE A 1 123 ? 11.512 5.569 6.692 1.00 79.31 123 ILE A N 1
ATOM 1032 C CA . ILE A 1 123 ? 10.135 5.996 6.923 1.00 79.31 123 ILE A CA 1
ATOM 1033 C C . ILE A 1 123 ? 10.201 6.996 8.078 1.00 79.31 123 ILE A C 1
ATOM 1035 O O . ILE A 1 123 ? 10.666 6.608 9.154 1.00 79.31 123 ILE A O 1
ATOM 1039 N N . PRO A 1 124 ? 9.786 8.254 7.865 1.00 82.38 124 PRO A N 1
ATOM 1040 C CA . PRO A 1 124 ? 9.729 9.250 8.925 1.00 82.38 124 PRO A CA 1
ATOM 1041 C C . PRO A 1 124 ? 8.947 8.744 10.145 1.00 82.38 124 PRO A C 1
ATOM 1043 O O . PRO A 1 124 ? 7.880 8.146 10.002 1.00 82.38 124 PRO A O 1
ATOM 1046 N N . GLU A 1 125 ? 9.476 8.962 11.354 1.00 82.56 125 GLU A N 1
ATOM 1047 C CA . GLU A 1 125 ? 8.811 8.529 12.595 1.00 82.56 125 GLU A CA 1
ATOM 1048 C C . GLU A 1 125 ? 7.489 9.260 12.854 1.00 82.56 125 GLU A C 1
ATOM 1050 O O . GLU A 1 125 ? 6.642 8.734 13.570 1.00 82.56 125 GLU A O 1
ATOM 1055 N N . GLU A 1 126 ? 7.290 10.419 12.223 1.00 86.81 126 GLU A N 1
ATOM 1056 C CA . GLU A 1 126 ? 6.044 11.198 12.244 1.00 86.81 126 GLU A CA 1
ATOM 1057 C C . GLU A 1 126 ? 4.821 10.409 11.754 1.00 86.81 126 GLU A C 1
ATOM 1059 O O . GLU A 1 126 ? 3.699 10.735 12.117 1.00 86.81 126 GLU A O 1
ATOM 1064 N N . TYR A 1 127 ? 5.029 9.337 10.985 1.00 87.88 127 TYR A N 1
ATOM 1065 C CA . TYR A 1 127 ? 3.950 8.480 10.500 1.00 87.88 127 TYR A CA 1
ATOM 1066 C C . TYR A 1 127 ? 3.470 7.433 11.515 1.00 87.88 127 TYR A C 1
ATOM 1068 O O . TYR A 1 127 ? 2.561 6.660 11.207 1.00 87.88 127 TYR A O 1
ATOM 1076 N N . LYS A 1 128 ? 4.071 7.362 12.708 1.00 90.12 128 LYS A N 1
ATOM 1077 C CA . LYS A 1 128 ? 3.567 6.497 13.779 1.00 90.12 128 LYS A CA 1
ATOM 1078 C C . LYS A 1 128 ? 2.257 7.049 14.334 1.00 90.12 128 LYS A C 1
ATOM 1080 O O . LYS A 1 128 ? 2.186 8.202 14.742 1.00 90.12 128 LYS A O 1
ATOM 1085 N N . LEU A 1 129 ? 1.251 6.181 14.424 1.00 90.06 129 LEU A N 1
ATOM 1086 C CA . LEU A 1 129 ? -0.036 6.502 15.040 1.00 90.06 129 LEU A CA 1
ATOM 1087 C C . LEU A 1 129 ? 0.138 6.917 16.504 1.00 90.06 129 LEU A C 1
ATOM 1089 O O . LEU A 1 129 ? 0.587 6.108 17.324 1.00 90.06 129 LEU A O 1
ATOM 1093 N N . SER A 1 130 ? -0.296 8.130 16.846 1.00 92.38 130 SER A N 1
ATOM 1094 C CA . SER A 1 130 ? -0.438 8.530 18.244 1.00 92.38 130 SER A CA 1
ATOM 1095 C C . SER A 1 130 ? -1.634 7.824 18.897 1.00 92.38 130 SER A C 1
ATOM 1097 O O . SER A 1 130 ? -2.539 7.321 18.226 1.00 92.38 130 SER A O 1
ATOM 1099 N N . GLU A 1 131 ? -1.683 7.795 20.231 1.00 91.38 131 GLU A N 1
ATOM 1100 C CA . GLU A 1 131 ? -2.845 7.251 20.953 1.00 91.38 131 GLU A CA 1
ATOM 1101 C C . GLU A 1 131 ? -4.142 8.007 20.623 1.00 91.38 131 GLU A C 1
ATOM 1103 O O . GLU A 1 131 ? -5.211 7.401 20.564 1.00 91.38 131 GLU A O 1
ATOM 1108 N N . LYS A 1 132 ? -4.043 9.314 20.341 1.00 91.31 132 LYS A N 1
ATOM 1109 C CA . LYS A 1 132 ? -5.180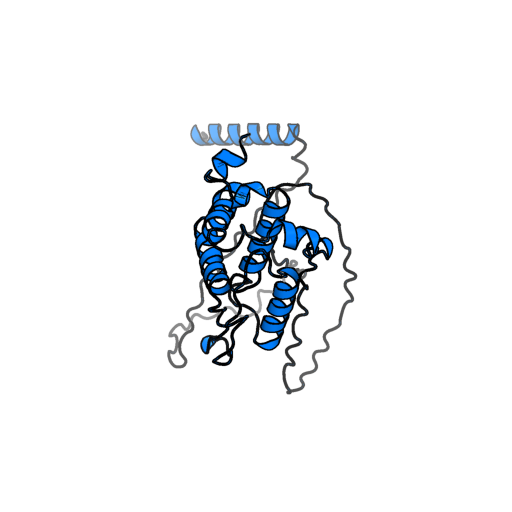 10.144 19.921 1.00 91.31 132 LYS A CA 1
ATOM 1110 C C . LYS A 1 132 ? -5.706 9.714 18.553 1.00 91.31 132 LYS A C 1
ATOM 1112 O O . LYS A 1 132 ? -6.910 9.555 18.394 1.00 91.31 132 LYS A O 1
ATOM 1117 N N . ASP A 1 133 ? -4.809 9.452 17.606 1.00 91.12 133 ASP A N 1
ATOM 1118 C CA . ASP A 1 133 ? -5.168 8.996 16.258 1.00 91.12 133 ASP A CA 1
ATOM 1119 C C . ASP A 1 133 ? -5.849 7.626 16.296 1.00 91.12 133 ASP A C 1
ATOM 1121 O O . ASP A 1 133 ? -6.860 7.399 15.631 1.00 91.12 133 ASP A O 1
ATOM 1125 N N . ARG A 1 134 ? -5.343 6.717 17.141 1.00 90.25 134 ARG A N 1
ATOM 1126 C CA . ARG A 1 134 ? -5.969 5.405 17.366 1.00 90.25 134 ARG A CA 1
ATOM 1127 C C . ARG A 1 134 ? -7.377 5.541 17.937 1.00 90.25 134 ARG A C 1
ATOM 1129 O O . ARG A 1 134 ? -8.268 4.817 17.503 1.00 90.25 134 ARG A O 1
ATOM 1136 N N . ALA A 1 135 ? -7.582 6.462 18.878 1.00 89.31 135 ALA A N 1
ATOM 1137 C CA . ALA A 1 135 ? -8.901 6.725 19.445 1.00 89.31 135 ALA A CA 1
ATOM 1138 C C . ALA A 1 135 ? -9.876 7.290 18.396 1.00 89.31 135 ALA A C 1
ATOM 1140 O O . ALA A 1 135 ? -11.023 6.856 18.356 1.00 89.31 135 ALA A O 1
ATOM 1141 N N . SER A 1 136 ? -9.418 8.181 17.510 1.00 86.75 136 SER A N 1
ATOM 1142 C CA . SER A 1 136 ? -10.235 8.731 16.414 1.00 86.75 136 SER A CA 1
ATOM 1143 C C . SER A 1 136 ? -10.673 7.674 15.394 1.00 86.75 136 SER A C 1
ATOM 1145 O O . SER A 1 136 ? -11.739 7.793 14.797 1.00 86.75 136 SER A O 1
ATOM 1147 N N . LEU A 1 137 ? -9.864 6.629 15.193 1.00 85.88 137 LEU A N 1
ATOM 1148 C CA . LEU A 1 137 ? -10.165 5.527 14.272 1.00 85.88 137 LEU A CA 1
ATOM 1149 C C . LEU A 1 137 ? -10.971 4.386 14.915 1.00 85.88 137 LEU A C 1
ATOM 1151 O O . LEU A 1 137 ? -11.506 3.525 14.205 1.00 85.88 137 LEU A O 1
ATOM 1155 N N . ALA A 1 138 ? -11.069 4.358 16.245 1.00 86.44 138 ALA A N 1
ATOM 1156 C CA . ALA A 1 138 ? -11.772 3.308 16.966 1.00 86.44 138 ALA A CA 1
ATOM 1157 C C . ALA A 1 138 ? -13.284 3.360 16.671 1.00 86.44 138 ALA A C 1
ATOM 1159 O O . ALA A 1 138 ? -13.958 4.350 16.939 1.00 86.44 138 ALA A O 1
ATOM 1160 N N . GLY A 1 139 ? -13.831 2.266 16.131 1.00 76.75 139 GLY A N 1
ATOM 1161 C CA . GLY A 1 139 ? -15.274 2.079 15.914 1.00 76.75 139 GLY A CA 1
ATOM 1162 C C . GLY A 1 139 ? -15.754 2.201 14.463 1.00 76.75 139 GLY A C 1
ATOM 1163 O O . GLY A 1 139 ? -16.773 1.603 14.125 1.00 76.75 139 GLY A O 1
ATOM 1164 N N . SER A 1 140 ? -15.018 2.885 13.581 1.00 71.38 140 SER A N 1
ATOM 1165 C CA . SER A 1 140 ? -15.373 3.038 12.155 1.00 71.38 140 SER A CA 1
ATOM 1166 C C . SER A 1 140 ? -14.524 2.176 11.210 1.00 71.38 140 SER A C 1
ATOM 1168 O O . SER A 1 140 ? -14.930 1.900 10.080 1.00 71.38 140 SER A O 1
ATOM 1170 N N . ALA A 1 141 ? -13.351 1.726 11.665 1.00 68.19 141 ALA A N 1
ATOM 1171 C CA . ALA A 1 141 ? -12.311 1.196 10.788 1.00 68.19 141 ALA A CA 1
ATOM 1172 C C . ALA A 1 141 ? -12.495 -0.262 10.323 1.00 68.19 141 ALA A C 1
ATOM 1174 O O . ALA A 1 141 ? -11.914 -0.631 9.309 1.00 68.19 141 ALA A O 1
ATOM 1175 N N . ASP A 1 142 ? -13.279 -1.110 10.994 1.00 68.25 142 ASP A N 1
ATOM 1176 C CA . ASP A 1 142 ? -13.096 -2.563 10.808 1.00 68.25 142 ASP A CA 1
ATOM 1177 C C . ASP A 1 142 ? -13.965 -3.221 9.726 1.00 68.25 142 ASP A C 1
ATOM 1179 O O . ASP A 1 142 ? -13.527 -4.189 9.102 1.00 68.25 142 ASP A O 1
ATOM 1183 N N . SER A 1 143 ? -15.175 -2.731 9.448 1.00 76.12 143 SER A N 1
ATOM 1184 C CA . SER A 1 143 ? -16.103 -3.460 8.564 1.00 76.12 143 SER A CA 1
ATOM 1185 C C . SER A 1 143 ? -15.995 -3.085 7.082 1.00 76.12 143 SER A C 1
ATOM 1187 O O . SER A 1 143 ? -16.152 -3.960 6.231 1.00 76.12 143 SER A O 1
ATOM 1189 N N . ASN A 1 144 ? -15.697 -1.824 6.744 1.00 87.62 144 ASN A N 1
ATOM 1190 C CA . ASN A 1 144 ? -15.780 -1.339 5.354 1.00 87.62 144 ASN A CA 1
ATOM 1191 C C . ASN A 1 144 ? -14.491 -0.706 4.798 1.00 87.62 144 ASN A C 1
ATOM 1193 O O . ASN A 1 144 ? -14.447 -0.276 3.641 1.00 87.62 144 ASN A O 1
ATOM 1197 N N . PHE A 1 145 ? -13.405 -0.662 5.574 1.00 93.88 145 PHE A N 1
ATOM 1198 C CA . PHE A 1 145 ? -12.203 0.054 5.137 1.00 93.88 145 PHE A CA 1
ATOM 1199 C C . PHE A 1 145 ? -11.560 -0.533 3.876 1.00 93.88 145 PHE A C 1
ATOM 1201 O O . PHE A 1 145 ? -10.915 0.195 3.137 1.00 93.88 145 PHE A O 1
ATOM 1208 N N . MET A 1 146 ? -11.747 -1.824 3.582 1.00 96.12 146 MET A N 1
ATOM 1209 C CA . MET A 1 146 ? -11.206 -2.447 2.368 1.00 96.12 146 MET A CA 1
ATOM 1210 C C . MET A 1 146 ? -11.830 -1.898 1.080 1.00 96.12 146 MET A C 1
ATOM 1212 O O . MET A 1 146 ? -11.119 -1.734 0.088 1.00 96.12 146 MET A O 1
ATOM 1216 N N . ALA A 1 147 ? -13.132 -1.600 1.082 1.00 94.88 147 ALA A N 1
ATOM 1217 C CA . ALA A 1 147 ? -13.786 -0.980 -0.068 1.00 94.88 147 ALA A CA 1
ATOM 1218 C C . ALA A 1 147 ? -13.302 0.467 -0.238 1.00 94.88 147 ALA A C 1
ATOM 1220 O O . ALA A 1 147 ? -12.863 0.854 -1.319 1.00 94.88 147 ALA A O 1
ATOM 1221 N N . LYS A 1 148 ? -13.266 1.220 0.867 1.00 94.81 148 LYS A N 1
ATOM 1222 C CA . LYS A 1 148 ? -12.758 2.599 0.914 1.00 94.81 148 LYS A CA 1
ATOM 1223 C C . LYS A 1 148 ? -11.285 2.699 0.510 1.00 94.81 148 LYS A C 1
ATOM 1225 O O . LYS A 1 148 ? -10.901 3.608 -0.220 1.00 94.81 148 LYS A O 1
ATOM 1230 N N . PHE A 1 149 ? -10.472 1.724 0.906 1.00 96.62 149 PHE A N 1
ATOM 1231 C CA . PHE A 1 149 ? -9.074 1.633 0.509 1.00 96.62 149 PHE A CA 1
ATOM 1232 C C . PHE A 1 149 ? -8.935 1.410 -0.998 1.00 96.62 149 PHE A C 1
ATOM 1234 O O . PHE A 1 149 ? -8.116 2.061 -1.642 1.00 96.62 149 PHE A O 1
ATOM 1241 N N . GLN A 1 150 ? -9.758 0.539 -1.588 1.00 96.75 150 GLN A N 1
ATOM 1242 C CA . GLN A 1 150 ? -9.757 0.351 -3.037 1.00 96.75 150 GLN A CA 1
ATOM 1243 C C . GLN A 1 150 ? -10.130 1.648 -3.775 1.00 96.75 150 GLN A C 1
ATOM 1245 O O . GLN A 1 150 ? -9.430 2.028 -4.714 1.00 96.75 150 GLN A O 1
ATOM 1250 N N . GLU A 1 151 ? -11.168 2.357 -3.321 1.00 95.12 151 GLU A N 1
ATOM 1251 C CA . GLU A 1 151 ? -11.564 3.652 -3.893 1.00 95.12 151 GLU A CA 1
ATOM 1252 C C . GLU A 1 151 ? -10.449 4.701 -3.795 1.00 95.12 151 GLU A C 1
ATOM 1254 O O . GLU A 1 151 ? -10.205 5.436 -4.758 1.00 95.12 151 GLU A O 1
ATOM 1259 N N . PHE A 1 152 ? -9.737 4.735 -2.664 1.00 96.19 152 PHE A N 1
ATOM 1260 C CA . PHE A 1 152 ? -8.567 5.586 -2.452 1.00 96.19 152 PHE A CA 1
ATOM 1261 C C . PHE A 1 152 ? -7.453 5.314 -3.463 1.00 96.19 152 PHE A C 1
ATOM 1263 O O . PHE A 1 152 ? -6.903 6.250 -4.053 1.00 96.19 152 PHE A O 1
ATOM 1270 N N . LEU A 1 153 ? -7.136 4.042 -3.711 1.00 96.56 153 LEU A N 1
ATOM 1271 C CA . LEU A 1 153 ? -6.115 3.672 -4.689 1.00 96.56 153 LEU A CA 1
ATOM 1272 C C . LEU A 1 153 ? -6.497 4.097 -6.111 1.00 96.56 153 LEU A C 1
ATOM 1274 O O . LEU A 1 153 ? -5.639 4.567 -6.861 1.00 96.56 153 LEU A O 1
ATOM 1278 N N . GLU A 1 154 ? -7.768 3.935 -6.475 1.00 94.56 154 GLU A N 1
ATOM 1279 C CA . GLU A 1 154 ? -8.279 4.245 -7.812 1.00 94.56 154 GLU A CA 1
ATOM 1280 C C . GLU A 1 154 ? -8.405 5.756 -8.058 1.00 94.56 154 GLU A C 1
ATOM 1282 O O . GLU A 1 154 ? -8.044 6.228 -9.137 1.00 94.56 154 GLU A O 1
ATOM 1287 N N . SER A 1 155 ? -8.888 6.520 -7.073 1.00 91.75 155 SER A N 1
ATOM 1288 C CA . SER A 1 155 ? -9.265 7.929 -7.273 1.00 91.75 155 SER A CA 1
ATOM 1289 C C . SER A 1 155 ? -8.178 8.910 -6.830 1.00 91.75 155 SER A C 1
ATOM 1291 O O . SER A 1 155 ? -7.796 9.783 -7.611 1.00 91.75 155 SER A O 1
ATOM 1293 N N . GLN A 1 156 ? -7.649 8.751 -5.611 1.00 90.56 156 GLN A N 1
ATOM 1294 C CA . GLN A 1 156 ? -6.686 9.693 -5.030 1.00 90.56 156 GLN A CA 1
ATOM 1295 C C . GLN A 1 156 ? -5.250 9.344 -5.418 1.00 90.56 156 GLN A C 1
ATOM 1297 O O . GLN A 1 156 ? -4.510 10.191 -5.908 1.00 90.56 156 GLN A O 1
ATOM 1302 N N . ASN A 1 157 ? -4.852 8.078 -5.255 1.00 89.88 157 ASN A N 1
ATOM 1303 C CA . ASN A 1 157 ? -3.497 7.645 -5.609 1.00 89.88 157 ASN A CA 1
ATOM 1304 C C . ASN A 1 157 ? -3.309 7.469 -7.129 1.00 89.88 157 ASN A C 1
ATOM 1306 O O . ASN A 1 157 ? -2.179 7.458 -7.608 1.00 89.88 157 ASN A O 1
ATOM 1310 N N . ARG A 1 158 ? -4.413 7.316 -7.878 1.00 91.56 158 ARG A N 1
ATOM 1311 C CA . ARG A 1 158 ? -4.460 7.192 -9.348 1.00 91.56 158 ARG A CA 1
ATOM 1312 C C . ARG A 1 158 ? -3.524 6.115 -9.910 1.00 91.56 158 ARG A C 1
ATOM 1314 O O . ARG A 1 158 ? -2.972 6.259 -11.002 1.00 91.56 158 ARG A O 1
ATOM 1321 N N . ILE A 1 159 ? -3.343 5.010 -9.184 1.00 93.19 159 ILE A N 1
ATOM 1322 C CA . ILE A 1 159 ? -2.501 3.907 -9.664 1.00 93.19 159 ILE A CA 1
ATOM 1323 C C . ILE A 1 159 ? -3.225 3.100 -10.748 1.00 93.19 159 ILE A C 1
ATOM 1325 O O . ILE A 1 159 ? -4.452 3.028 -10.791 1.00 93.19 159 ILE A O 1
ATOM 1329 N N . SER A 1 160 ? -2.460 2.439 -11.624 1.00 95.44 160 SER A N 1
ATOM 1330 C CA . SER A 1 160 ? -3.053 1.627 -12.693 1.00 95.44 160 SER A CA 1
ATOM 1331 C C . SER A 1 160 ? -3.966 0.514 -12.139 1.00 95.44 160 SER A C 1
ATOM 1333 O O . SER A 1 160 ? -3.638 -0.080 -11.105 1.00 95.44 160 SER A O 1
ATOM 1335 N N . PRO A 1 161 ? -5.050 0.125 -12.843 1.00 96.19 161 PRO A N 1
ATOM 1336 C CA . PRO A 1 161 ? -5.963 -0.925 -12.375 1.00 96.19 161 PRO A CA 1
ATOM 1337 C C . PRO A 1 161 ? -5.269 -2.264 -12.085 1.00 96.19 161 PRO A C 1
ATOM 1339 O O . PRO A 1 161 ? -5.649 -3.002 -11.177 1.00 96.19 161 PRO A O 1
ATOM 1342 N N . GLN A 1 162 ? -4.211 -2.586 -12.836 1.00 95.56 162 GLN A N 1
ATOM 1343 C CA . GLN A 1 162 ? -3.399 -3.776 -12.585 1.00 95.56 162 GLN A CA 1
ATOM 1344 C C . GLN A 1 162 ? -2.665 -3.695 -11.240 1.00 95.56 162 GLN A C 1
ATOM 1346 O O . GLN A 1 162 ? -2.596 -4.689 -10.514 1.00 95.56 162 GLN A O 1
ATOM 1351 N N . ASN A 1 163 ? -2.140 -2.519 -10.896 1.00 95.00 163 ASN A N 1
ATOM 1352 C CA . ASN A 1 163 ? -1.462 -2.292 -9.627 1.00 95.00 163 ASN A CA 1
ATOM 1353 C C . ASN A 1 163 ? -2.456 -2.296 -8.463 1.00 95.00 163 ASN A C 1
ATOM 1355 O O . ASN A 1 163 ? -2.156 -2.919 -7.446 1.00 95.00 163 ASN A O 1
ATOM 1359 N N . VAL A 1 164 ? -3.656 -1.720 -8.638 1.00 97.06 164 VAL A N 1
ATOM 1360 C CA . VAL A 1 164 ? -4.756 -1.833 -7.658 1.00 97.06 164 VAL A CA 1
ATOM 1361 C C . VAL A 1 164 ? -5.031 -3.300 -7.348 1.00 97.06 164 VAL A C 1
ATOM 1363 O O . VAL A 1 164 ? -4.994 -3.697 -6.188 1.00 97.06 164 VAL A O 1
ATOM 1366 N N . ARG A 1 165 ? -5.219 -4.142 -8.375 1.00 97.00 165 ARG A N 1
ATOM 1367 C CA . ARG A 1 165 ? -5.458 -5.583 -8.181 1.00 97.00 165 ARG A CA 1
ATOM 1368 C C . ARG A 1 165 ? -4.339 -6.265 -7.396 1.00 97.00 165 ARG A C 1
ATOM 1370 O O . ARG A 1 165 ? -4.621 -7.076 -6.517 1.00 97.00 165 ARG A O 1
ATOM 1377 N N . ASN A 1 166 ? -3.081 -5.953 -7.706 1.00 96.12 166 ASN A N 1
ATOM 1378 C CA . ASN A 1 166 ? -1.931 -6.537 -7.016 1.00 96.12 166 ASN A CA 1
ATOM 1379 C C . ASN A 1 166 ? -1.860 -6.113 -5.543 1.00 96.12 166 ASN A C 1
ATOM 1381 O O . ASN A 1 166 ? -1.678 -6.974 -4.684 1.00 96.12 166 ASN A O 1
ATOM 1385 N N . VAL A 1 167 ? -2.046 -4.822 -5.253 1.00 97.50 167 VAL A N 1
ATOM 1386 C CA . VAL A 1 167 ? -2.052 -4.281 -3.884 1.00 97.50 167 VAL A CA 1
ATOM 1387 C C . VAL A 1 167 ? -3.224 -4.847 -3.090 1.00 97.50 167 VAL A C 1
ATOM 1389 O O . VAL A 1 167 ? -3.017 -5.413 -2.019 1.00 97.50 167 VAL A O 1
ATOM 1392 N N . MET A 1 168 ? -4.439 -4.784 -3.642 1.00 97.88 168 MET A N 1
ATOM 1393 C CA . MET A 1 168 ? -5.650 -5.278 -2.985 1.00 97.88 168 MET A CA 1
ATOM 1394 C C . MET A 1 168 ? -5.591 -6.776 -2.699 1.00 97.88 168 MET A C 1
ATOM 1396 O O . MET A 1 168 ? -6.093 -7.217 -1.667 1.00 97.88 168 MET A O 1
ATOM 1400 N N . ARG A 1 169 ? -4.954 -7.573 -3.569 1.00 97.31 169 ARG A N 1
ATOM 1401 C CA . ARG A 1 169 ? -4.755 -9.007 -3.317 1.00 97.31 169 ARG A CA 1
ATOM 1402 C C . ARG A 1 169 ? -3.997 -9.245 -2.013 1.00 97.31 169 ARG A C 1
ATOM 1404 O O . ARG A 1 169 ? -4.415 -10.091 -1.233 1.00 97.31 169 ARG A O 1
ATOM 1411 N N . GLN A 1 170 ? -2.908 -8.515 -1.781 1.00 97.38 170 GLN A N 1
ATOM 1412 C CA . GLN A 1 170 ? -2.108 -8.674 -0.565 1.00 97.38 170 GLN A CA 1
ATOM 1413 C C . GLN A 1 170 ? -2.775 -8.016 0.645 1.00 97.38 170 GLN A C 1
ATOM 1415 O O . GLN A 1 170 ? -2.841 -8.624 1.708 1.00 97.38 170 GLN A O 1
ATOM 1420 N N . ALA A 1 171 ? -3.355 -6.826 0.472 1.00 97.38 171 ALA A N 1
ATOM 1421 C CA . ALA A 1 171 ? -4.051 -6.124 1.546 1.00 97.38 171 ALA A CA 1
ATOM 1422 C C . ALA A 1 171 ? -5.215 -6.947 2.124 1.00 97.38 171 ALA A C 1
ATOM 1424 O O . ALA A 1 171 ? -5.362 -7.011 3.337 1.00 97.38 171 ALA A O 1
ATOM 1425 N N . ARG A 1 172 ? -5.989 -7.659 1.289 1.00 97.44 172 ARG A N 1
ATOM 1426 C CA . ARG A 1 172 ? -7.071 -8.546 1.763 1.00 97.44 172 ARG A CA 1
ATOM 1427 C C . ARG A 1 172 ? -6.561 -9.740 2.575 1.00 97.44 172 ARG A C 1
ATOM 1429 O O . ARG A 1 172 ? -7.222 -10.143 3.530 1.00 97.44 172 ARG A O 1
ATOM 1436 N N . LYS A 1 173 ? -5.392 -10.293 2.236 1.00 97.56 173 LYS A N 1
ATOM 1437 C CA . LYS A 1 173 ? -4.759 -11.373 3.018 1.00 97.56 173 LYS A CA 1
ATOM 1438 C C . LYS A 1 173 ? -4.318 -10.887 4.396 1.00 97.56 173 LYS A C 1
ATOM 1440 O O . LYS A 1 173 ? -4.535 -11.569 5.392 1.00 97.56 173 LYS A O 1
ATOM 1445 N N . LEU A 1 174 ? -3.749 -9.685 4.451 1.00 97.12 174 LEU A N 1
ATOM 1446 C CA . LEU A 1 174 ? -3.362 -9.039 5.705 1.00 97.12 174 LEU A CA 1
ATOM 1447 C C . LEU A 1 174 ? -4.593 -8.677 6.554 1.00 97.12 174 LEU A C 1
ATOM 1449 O O . LEU A 1 174 ? -4.636 -8.987 7.739 1.00 97.12 174 LEU A O 1
ATOM 1453 N N . ALA A 1 175 ? -5.632 -8.105 5.941 1.00 96.25 175 ALA A N 1
ATOM 1454 C CA . ALA A 1 175 ? -6.861 -7.710 6.633 1.00 96.25 175 ALA A CA 1
ATOM 1455 C C . ALA A 1 175 ? -7.658 -8.901 7.190 1.00 96.25 175 ALA A C 1
ATOM 1457 O O . ALA A 1 175 ? -8.243 -8.818 8.267 1.00 96.25 175 ALA A O 1
ATOM 1458 N N . SER A 1 176 ? -7.669 -10.030 6.479 1.00 96.00 176 SER A N 1
ATOM 1459 C CA . SER A 1 176 ? -8.331 -11.259 6.943 1.00 96.00 176 SER A CA 1
ATOM 1460 C C . SER A 1 176 ? -7.534 -12.024 8.004 1.00 96.00 176 SER A C 1
ATOM 1462 O O .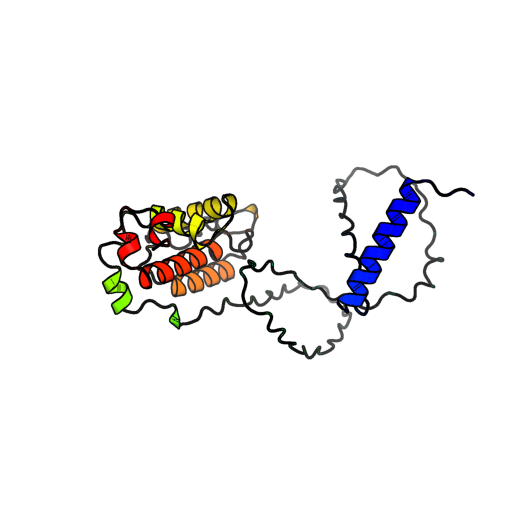 SER A 1 176 ? -8.111 -12.861 8.697 1.00 96.00 176 SER A O 1
ATOM 1464 N N . GLY A 1 177 ? -6.237 -11.737 8.153 1.00 96.81 177 GLY A N 1
ATOM 1465 C CA . GLY A 1 177 ? -5.325 -12.491 9.012 1.00 96.81 177 GLY A CA 1
ATOM 1466 C C . GLY A 1 177 ? -4.794 -13.784 8.383 1.00 96.81 177 GLY A C 1
ATOM 1467 O O . GLY A 1 177 ? -4.159 -14.578 9.072 1.00 96.81 177 GLY A O 1
ATOM 1468 N N . GLU A 1 178 ? -5.007 -14.013 7.080 1.00 96.94 178 GLU A N 1
ATOM 1469 C CA . GLU A 1 178 ? -4.355 -15.113 6.345 1.00 96.94 178 GLU A CA 1
ATOM 1470 C C . GLU A 1 178 ? -2.822 -14.962 6.384 1.00 96.94 178 GLU A C 1
ATOM 1472 O O . GLU A 1 178 ? -2.087 -15.952 6.426 1.00 96.94 178 GLU A O 1
ATOM 1477 N N . GLY A 1 179 ? -2.348 -13.713 6.420 1.00 96.19 179 GLY A N 1
ATOM 1478 C CA . GLY A 1 179 ? -0.936 -13.375 6.308 1.00 96.19 179 GLY A CA 1
ATOM 1479 C C . GLY A 1 179 ? -0.423 -13.536 4.875 1.00 96.19 179 GLY A C 1
ATOM 1480 O O . GLY A 1 179 ? -1.141 -13.944 3.957 1.00 96.19 179 GLY A O 1
ATOM 1481 N N . ILE A 1 180 ? 0.844 -13.192 4.655 1.00 95.56 180 ILE A N 1
ATOM 1482 C CA . ILE A 1 180 ? 1.475 -13.307 3.334 1.00 95.56 180 ILE A CA 1
ATOM 1483 C C . ILE A 1 180 ? 2.487 -14.437 3.346 1.00 95.56 180 ILE A C 1
ATOM 1485 O O . ILE A 1 180 ? 3.444 -14.433 4.115 1.00 95.56 180 ILE A O 1
ATOM 1489 N N . ARG A 1 181 ? 2.265 -15.412 2.468 1.00 93.25 181 ARG A N 1
ATOM 1490 C CA . ARG A 1 181 ? 3.111 -16.595 2.356 1.00 93.25 181 ARG A CA 1
ATOM 1491 C C . ARG A 1 181 ? 4.407 -16.276 1.605 1.00 93.25 181 ARG A C 1
ATOM 1493 O O . ARG A 1 181 ? 4.361 -15.896 0.435 1.00 93.25 181 ARG A O 1
ATOM 1500 N N . TYR A 1 182 ? 5.533 -16.502 2.271 1.00 86.94 182 TYR A N 1
ATOM 1501 C CA . TYR A 1 182 ? 6.906 -16.419 1.768 1.00 86.94 182 TYR A CA 1
ATOM 1502 C C . TYR A 1 182 ? 7.426 -17.811 1.396 1.00 86.94 182 TYR A C 1
ATOM 1504 O O . TYR A 1 182 ? 8.497 -18.228 1.807 1.00 86.94 182 TYR A O 1
ATOM 1512 N N . GLU A 1 183 ? 6.659 -18.556 0.608 1.00 82.44 183 GLU A N 1
ATOM 1513 C CA . GLU A 1 183 ? 7.040 -19.905 0.191 1.00 82.44 183 GLU A CA 1
ATOM 1514 C C . GLU A 1 183 ? 7.228 -19.932 -1.319 1.00 82.44 183 GLU A C 1
ATOM 1516 O O . GLU A 1 183 ? 6.313 -19.620 -2.089 1.00 82.44 183 GLU A O 1
ATOM 1521 N N . SER A 1 184 ? 8.430 -20.301 -1.746 1.00 81.1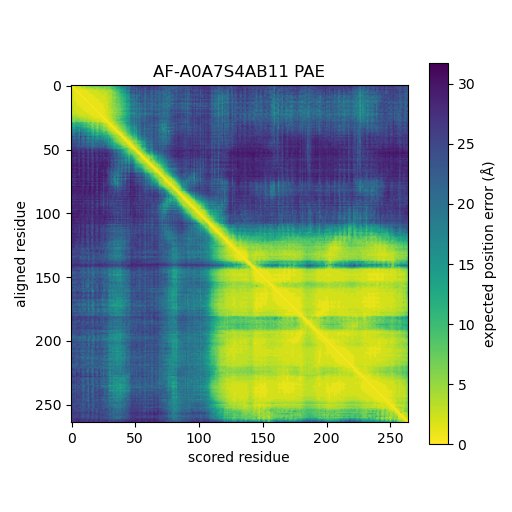2 184 SER A N 1
ATOM 1522 C CA . SER A 1 184 ? 8.712 -20.615 -3.137 1.00 81.12 184 SER A CA 1
ATOM 1523 C C . SER A 1 184 ? 9.956 -21.495 -3.214 1.00 81.12 184 SER A C 1
ATOM 1525 O O . SER A 1 184 ? 11.078 -20.975 -3.164 1.00 81.12 184 SER A O 1
ATOM 1527 N N . PRO A 1 185 ? 9.783 -22.810 -3.444 1.00 80.12 185 PRO A N 1
ATOM 1528 C CA . PRO A 1 185 ? 10.899 -23.724 -3.688 1.00 80.12 185 PRO A CA 1
ATOM 1529 C C . PRO A 1 185 ? 11.791 -23.251 -4.843 1.00 80.12 185 PRO A C 1
ATOM 1531 O O . PRO A 1 185 ? 13.005 -23.434 -4.837 1.00 80.12 185 PRO A O 1
ATOM 1534 N N . ARG A 1 186 ? 11.202 -22.549 -5.822 1.00 83.38 186 ARG A N 1
ATOM 1535 C CA . ARG A 1 186 ? 11.920 -21.968 -6.964 1.00 83.38 186 ARG A CA 1
ATOM 1536 C C . ARG A 1 186 ? 12.923 -20.881 -6.561 1.00 83.38 186 ARG A C 1
ATOM 1538 O O . ARG A 1 186 ? 13.874 -20.639 -7.301 1.00 83.38 186 ARG A O 1
ATOM 1545 N N . TYR A 1 187 ? 12.683 -20.204 -5.443 1.00 79.06 187 TYR A N 1
ATOM 1546 C CA . TYR A 1 187 ? 13.511 -19.105 -4.946 1.00 79.06 187 TYR A CA 1
ATOM 1547 C C . TYR A 1 187 ? 14.344 -19.496 -3.721 1.00 79.06 187 TYR A C 1
ATOM 1549 O O . TYR A 1 187 ? 15.070 -18.658 -3.196 1.00 79.06 187 TYR A O 1
ATOM 1557 N N . GLY A 1 188 ? 14.284 -20.768 -3.310 1.00 78.81 188 GLY A N 1
ATOM 1558 C CA . GLY A 1 188 ? 15.006 -21.273 -2.144 1.00 78.81 188 GLY A CA 1
ATOM 1559 C C . GLY A 1 188 ? 14.433 -20.785 -0.814 1.00 78.81 188 GLY A C 1
ATOM 1560 O O . GLY A 1 188 ? 15.158 -20.768 0.173 1.00 78.81 188 GLY A O 1
ATOM 1561 N N . TRP A 1 189 ? 13.169 -20.357 -0.790 1.00 83.56 189 TRP A N 1
ATOM 1562 C CA . TRP A 1 189 ? 12.492 -19.995 0.453 1.00 83.56 189 TRP A CA 1
ATOM 1563 C C . TRP A 1 189 ? 11.950 -21.245 1.132 1.00 83.56 189 TRP A C 1
ATOM 1565 O O . TRP A 1 189 ? 11.369 -22.101 0.459 1.00 83.56 189 TRP A O 1
ATOM 1575 N N . GLU A 1 190 ? 12.140 -21.329 2.446 1.00 85.25 190 GLU A N 1
ATOM 1576 C CA . GLU A 1 190 ? 11.651 -22.441 3.256 1.00 85.25 190 GLU A CA 1
ATOM 1577 C C . GLU A 1 190 ? 10.116 -22.511 3.232 1.00 85.25 190 GLU A C 1
ATOM 1579 O O . GLU A 1 190 ? 9.408 -21.508 3.086 1.00 85.25 190 GLU A O 1
ATOM 1584 N N . GLU A 1 191 ? 9.588 -23.727 3.345 1.00 89.00 191 GLU A N 1
ATOM 1585 C CA . GLU A 1 191 ? 8.149 -23.938 3.453 1.00 89.00 191 GLU A CA 1
ATOM 1586 C C . GLU A 1 191 ? 7.640 -23.449 4.811 1.00 89.00 191 GLU A C 1
ATOM 1588 O O . GLU A 1 191 ? 8.323 -23.531 5.830 1.00 89.00 191 GLU A O 1
ATOM 1593 N N . GLY A 1 192 ? 6.416 -22.918 4.839 1.00 89.56 192 GLY A N 1
ATOM 1594 C CA . GLY A 1 192 ? 5.808 -22.467 6.090 1.00 89.56 192 GLY A CA 1
ATOM 1595 C C . GLY A 1 192 ? 6.244 -21.082 6.582 1.00 89.56 192 GLY A C 1
ATOM 1596 O O . GLY A 1 192 ? 5.834 -20.687 7.674 1.00 89.56 192 GLY A O 1
ATOM 1597 N N . CYS A 1 193 ? 6.996 -20.303 5.800 1.00 91.31 193 CYS A N 1
ATOM 1598 C CA . CYS A 1 193 ? 7.265 -18.902 6.124 1.00 91.31 193 CYS A CA 1
ATOM 1599 C C . CYS A 1 193 ? 6.033 -18.031 5.834 1.00 91.31 193 CYS A C 1
ATOM 1601 O O . CYS A 1 193 ? 5.579 -17.922 4.691 1.00 91.31 193 CYS A O 1
ATOM 1603 N N . TYR A 1 194 ? 5.491 -17.379 6.862 1.00 95.12 194 TYR A N 1
ATOM 1604 C CA . TYR A 1 194 ? 4.390 -16.428 6.723 1.00 95.12 194 TYR A CA 1
ATOM 1605 C C . TYR A 1 194 ? 4.725 -15.113 7.415 1.00 95.12 194 TYR A C 1
ATOM 1607 O O . TYR A 1 194 ? 5.197 -15.097 8.548 1.00 95.12 194 TYR A O 1
ATOM 1615 N N . PHE A 1 195 ? 4.398 -14.012 6.753 1.00 95.81 195 PHE A N 1
ATOM 1616 C CA . PHE A 1 195 ? 4.357 -12.695 7.363 1.00 95.81 195 PHE A CA 1
ATOM 1617 C C . PHE A 1 195 ? 2.981 -12.471 8.005 1.00 95.81 195 PHE A C 1
ATOM 1619 O O . PHE A 1 195 ? 1.969 -12.515 7.298 1.00 95.81 195 PHE A O 1
ATOM 1626 N N . GLN A 1 196 ? 2.956 -12.233 9.322 1.00 96.06 196 GLN A N 1
ATOM 1627 C CA . GLN A 1 196 ? 1.763 -11.844 10.094 1.00 96.06 196 GLN A CA 1
ATOM 1628 C C . GLN A 1 196 ? 0.558 -12.801 9.959 1.00 96.06 196 GLN A C 1
ATOM 1630 O O . GLN A 1 196 ? -0.587 -12.388 9.782 1.00 96.06 196 GLN A O 1
ATOM 1635 N N . ARG A 1 197 ? 0.795 -14.119 10.026 1.00 97.06 197 ARG A N 1
ATOM 1636 C CA . ARG A 1 197 ? -0.283 -15.125 9.985 1.00 97.06 197 ARG A CA 1
ATOM 1637 C C . ARG A 1 197 ? -1.074 -15.137 11.293 1.00 97.06 197 ARG A C 1
ATOM 1639 O O . ARG A 1 197 ? -0.495 -15.240 12.367 1.00 97.06 197 ARG A O 1
ATOM 1646 N N . GLY A 1 198 ? -2.399 -15.105 11.186 1.00 97.12 198 GLY A N 1
ATOM 1647 C CA . GLY A 1 198 ? -3.326 -15.089 12.320 1.00 97.12 198 GLY A CA 1
ATOM 1648 C C . GLY A 1 198 ? -3.586 -13.697 12.899 1.00 97.12 198 GLY A C 1
ATOM 1649 O O . GLY A 1 198 ? -4.487 -13.548 13.721 1.00 97.12 198 GLY A O 1
ATOM 1650 N N . VAL A 1 199 ? -2.854 -12.675 12.446 1.00 96.50 199 VAL A N 1
ATOM 1651 C CA . VAL A 1 199 ? -3.000 -11.291 12.908 1.00 96.50 199 VAL A CA 1
ATOM 1652 C C . VAL A 1 199 ? -3.740 -10.492 11.845 1.00 96.50 199 VAL A C 1
ATOM 1654 O O . VAL A 1 199 ? -3.286 -10.378 10.708 1.00 96.50 199 VAL A O 1
ATOM 1657 N N . LYS A 1 200 ? -4.900 -9.939 12.203 1.00 95.62 200 LYS A N 1
ATOM 1658 C CA . LYS A 1 200 ? -5.660 -9.064 11.306 1.00 95.62 200 LYS A CA 1
ATOM 1659 C C . LYS A 1 200 ? -5.023 -7.682 11.288 1.00 95.62 200 LYS A C 1
ATOM 1661 O O . LYS A 1 200 ? -4.951 -7.026 12.324 1.00 95.62 200 LYS A O 1
ATOM 1666 N N . ILE A 1 201 ? -4.594 -7.243 10.111 1.00 95.75 201 ILE A N 1
ATOM 1667 C CA . ILE A 1 201 ? -4.030 -5.907 9.920 1.00 95.75 201 ILE A CA 1
ATOM 1668 C C . ILE A 1 201 ? -5.143 -4.949 9.509 1.00 95.75 201 ILE A C 1
ATOM 1670 O O . ILE A 1 201 ? -5.777 -5.127 8.467 1.00 95.75 201 ILE A O 1
ATOM 1674 N N . THR A 1 202 ? -5.361 -3.917 10.311 1.00 94.88 202 THR A N 1
ATOM 1675 C CA . THR A 1 202 ? -6.365 -2.876 10.067 1.00 94.88 202 THR A CA 1
ATOM 1676 C C . THR A 1 202 ? -5.672 -1.515 9.956 1.00 94.88 202 THR A C 1
ATOM 1678 O O . THR A 1 202 ? -4.471 -1.410 10.220 1.00 94.88 202 THR A O 1
ATOM 1681 N N . PRO A 1 203 ? -6.379 -0.436 9.578 1.00 93.50 203 PRO A N 1
ATOM 1682 C CA . PRO A 1 203 ? -5.795 0.903 9.569 1.00 93.50 203 PRO A CA 1
ATOM 1683 C C . PRO A 1 203 ? -5.372 1.393 10.960 1.00 93.50 203 PRO A C 1
ATOM 1685 O O . PRO A 1 203 ? -4.703 2.412 11.048 1.00 93.50 203 PRO A O 1
ATOM 1688 N N . MET A 1 204 ? -5.735 0.687 12.037 1.00 93.44 204 MET A N 1
ATOM 1689 C CA . MET A 1 204 ? -5.300 0.984 13.407 1.00 93.44 204 MET A CA 1
ATOM 1690 C C . MET A 1 204 ? -3.981 0.292 13.786 1.00 93.44 204 MET A C 1
ATOM 1692 O O . MET A 1 204 ? -3.407 0.592 14.833 1.00 93.44 204 MET A O 1
ATOM 1696 N N . SER A 1 205 ? -3.503 -0.654 12.972 1.00 94.44 205 SER A N 1
ATOM 1697 C CA . SER A 1 205 ? -2.229 -1.337 13.202 1.00 94.44 205 SER A CA 1
ATOM 1698 C C . SER A 1 205 ? -1.042 -0.382 13.013 1.00 94.44 205 SER A C 1
ATOM 1700 O O . SER A 1 205 ? -1.112 0.575 12.238 1.00 94.44 205 SER A O 1
ATOM 1702 N N . ASP A 1 206 ? 0.080 -0.661 13.684 1.00 94.94 206 ASP A N 1
ATOM 1703 C CA . ASP A 1 206 ? 1.325 0.085 13.473 1.00 94.94 206 ASP A CA 1
ATOM 1704 C C . ASP A 1 206 ? 1.976 -0.335 12.146 1.00 94.94 206 ASP A C 1
ATOM 1706 O O . ASP A 1 206 ? 2.778 -1.265 12.058 1.00 94.94 206 ASP A O 1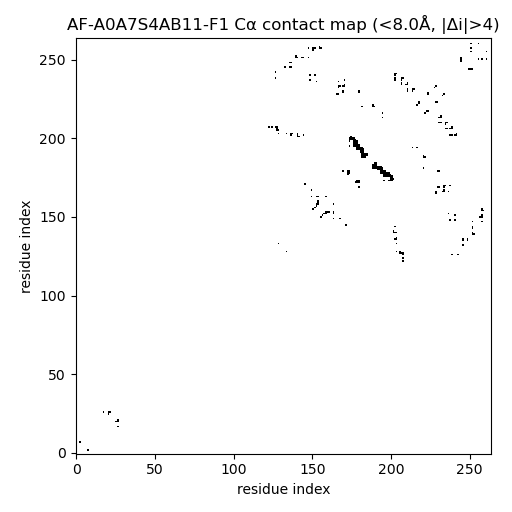
ATOM 1710 N N . LEU A 1 207 ? 1.578 0.341 11.067 1.00 95.81 207 LEU A N 1
ATOM 1711 C CA . LEU A 1 207 ? 2.061 0.050 9.719 1.00 95.81 207 LEU A CA 1
ATOM 1712 C C . LEU A 1 207 ? 3.556 0.356 9.554 1.00 95.81 207 LEU A C 1
ATOM 1714 O O . LEU A 1 207 ? 4.209 -0.265 8.716 1.00 95.81 207 LEU A O 1
ATOM 1718 N N . VAL A 1 208 ? 4.119 1.270 10.350 1.00 95.06 208 VAL A N 1
ATOM 1719 C CA . VAL A 1 208 ? 5.552 1.591 10.315 1.00 95.06 208 VAL A CA 1
ATOM 1720 C C . VAL A 1 208 ? 6.361 0.439 10.905 1.00 95.06 208 VAL A C 1
ATOM 1722 O O . VAL A 1 208 ? 7.376 0.042 10.327 1.00 95.06 208 VAL A O 1
ATOM 1725 N N . GLU A 1 209 ? 5.907 -0.125 12.023 1.00 94.94 209 GLU A N 1
ATOM 1726 C CA . GLU A 1 209 ? 6.495 -1.328 12.615 1.00 94.94 209 GLU A CA 1
ATOM 1727 C C . GLU A 1 209 ? 6.372 -2.531 11.673 1.00 94.94 209 GLU A C 1
ATOM 1729 O O . GLU A 1 209 ? 7.380 -3.160 11.354 1.00 94.94 209 GLU A O 1
ATOM 1734 N N . LEU A 1 210 ? 5.192 -2.753 11.088 1.00 96.06 210 LEU A N 1
ATOM 1735 C CA . LEU A 1 210 ? 4.973 -3.812 10.096 1.00 96.06 210 LEU A CA 1
ATOM 1736 C C . LEU A 1 210 ? 5.897 -3.689 8.874 1.00 96.06 210 LEU A C 1
ATOM 1738 O O . LEU A 1 210 ? 6.340 -4.695 8.319 1.00 96.06 210 LEU A O 1
ATOM 1742 N N . MET A 1 211 ? 6.222 -2.470 8.435 1.00 95.25 211 MET A N 1
ATOM 1743 C CA . MET A 1 211 ? 7.196 -2.261 7.357 1.00 95.25 211 MET A CA 1
ATOM 1744 C C . MET A 1 211 ? 8.624 -2.635 7.776 1.00 95.25 211 MET A C 1
ATOM 1746 O O . MET A 1 211 ? 9.369 -3.165 6.948 1.00 95.25 211 MET A O 1
ATOM 1750 N N . LYS A 1 212 ? 9.011 -2.394 9.037 1.00 94.50 212 LYS A N 1
ATOM 1751 C CA . LYS A 1 212 ? 10.314 -2.822 9.577 1.00 94.50 212 LYS A CA 1
ATOM 1752 C C . LYS A 1 212 ? 10.389 -4.342 9.666 1.00 94.50 212 LYS A C 1
ATOM 1754 O O . LYS A 1 212 ? 11.323 -4.927 9.128 1.00 94.50 212 LYS A O 1
ATOM 1759 N N . GLU A 1 213 ? 9.369 -4.977 10.233 1.00 95.31 213 GLU A N 1
ATOM 1760 C CA . GLU A 1 213 ? 9.268 -6.438 10.296 1.00 95.31 213 GLU A CA 1
ATOM 1761 C C . GLU A 1 213 ? 9.268 -7.074 8.901 1.00 95.31 213 GLU A C 1
ATOM 1763 O O . GLU A 1 213 ? 9.901 -8.104 8.675 1.00 95.31 213 GLU A O 1
ATOM 1768 N N . GLY A 1 214 ? 8.588 -6.452 7.933 1.00 93.81 214 GLY A N 1
ATOM 1769 C CA . GLY A 1 214 ? 8.582 -6.917 6.550 1.00 93.81 214 GLY A CA 1
ATOM 1770 C C . GLY A 1 214 ? 9.976 -6.879 5.925 1.00 93.81 214 GLY A C 1
ATOM 1771 O O . GLY A 1 214 ? 10.369 -7.820 5.235 1.00 93.81 214 GLY A O 1
ATOM 1772 N N . GLN A 1 215 ? 10.756 -5.833 6.213 1.00 92.12 215 GLN A N 1
ATOM 1773 C CA . GLN A 1 215 ? 12.153 -5.750 5.791 1.00 92.12 215 GLN A CA 1
ATOM 1774 C C . GLN A 1 215 ? 13.008 -6.837 6.454 1.00 92.12 215 GLN A C 1
ATOM 1776 O O . GLN A 1 215 ? 13.808 -7.473 5.770 1.00 92.12 215 GLN A O 1
ATOM 1781 N N . GLU A 1 216 ? 12.817 -7.089 7.749 1.00 92.94 216 GLU A N 1
ATOM 1782 C CA . GLU A 1 216 ? 13.511 -8.161 8.472 1.00 92.94 216 GLU A CA 1
ATOM 1783 C C . GLU A 1 216 ? 13.166 -9.549 7.918 1.00 92.94 216 GLU A C 1
ATOM 1785 O O . GLU A 1 216 ? 14.049 -10.398 7.789 1.00 92.94 216 GLU A O 1
ATOM 1790 N N . CYS A 1 217 ? 11.912 -9.772 7.518 1.00 91.62 217 CYS A N 1
ATOM 1791 C CA . CYS A 1 217 ? 11.485 -11.003 6.856 1.00 91.62 217 CYS A CA 1
ATOM 1792 C C . CYS A 1 217 ? 12.187 -11.194 5.508 1.00 91.62 217 CYS A C 1
ATOM 1794 O O . CYS A 1 217 ? 12.683 -12.283 5.224 1.00 91.62 217 CYS A O 1
ATOM 1796 N N . GLU A 1 218 ? 12.288 -10.145 4.686 1.00 90.88 218 GLU A N 1
ATOM 1797 C CA . GLU A 1 218 ? 13.037 -10.229 3.428 1.00 90.88 218 GLU A CA 1
ATOM 1798 C C . GLU A 1 218 ? 14.546 -10.410 3.643 1.00 90.88 218 GLU A C 1
ATOM 1800 O O . GLU A 1 218 ? 15.213 -11.057 2.836 1.00 90.88 218 GLU A O 1
ATOM 1805 N N . ASP A 1 219 ? 15.104 -9.838 4.707 1.00 89.56 219 ASP A N 1
ATOM 1806 C CA . ASP A 1 219 ? 16.520 -10.001 5.034 1.00 89.56 219 ASP A CA 1
ATOM 1807 C C . ASP A 1 219 ? 16.810 -11.418 5.563 1.00 89.56 219 ASP A C 1
ATOM 1809 O O . ASP A 1 219 ? 17.880 -11.963 5.290 1.00 89.56 219 ASP A O 1
ATOM 1813 N N . ARG A 1 220 ? 15.847 -12.041 6.260 1.00 89.88 220 ARG A N 1
ATOM 1814 C CA . ARG A 1 220 ? 15.949 -13.409 6.787 1.00 89.88 220 ARG A CA 1
ATOM 1815 C C . ARG A 1 220 ? 15.712 -14.481 5.724 1.00 89.88 220 ARG A C 1
ATOM 1817 O O . ARG A 1 220 ? 16.489 -15.425 5.644 1.00 89.88 220 ARG A O 1
ATOM 1824 N N . TRP A 1 221 ? 14.640 -14.368 4.942 1.00 87.94 221 TRP A N 1
ATOM 1825 C CA . TRP A 1 221 ? 14.208 -15.422 4.010 1.00 87.94 221 TRP A CA 1
ATOM 1826 C C . TRP A 1 221 ? 14.643 -15.177 2.570 1.00 87.94 221 TRP A C 1
ATOM 1828 O O . TRP A 1 221 ? 14.669 -16.096 1.758 1.00 87.94 221 TRP A O 1
ATOM 1838 N N . GLY A 1 222 ? 15.018 -13.945 2.245 1.00 87.38 222 GLY A N 1
ATOM 1839 C CA . GLY A 1 222 ? 15.457 -13.557 0.920 1.00 87.38 222 GLY A CA 1
ATOM 1840 C C . GLY A 1 222 ? 14.572 -12.487 0.295 1.00 87.38 222 GLY A C 1
ATOM 1841 O O . GLY A 1 222 ? 13.414 -12.260 0.649 1.00 87.38 222 GLY A O 1
ATOM 1842 N N . ARG A 1 223 ? 15.164 -11.806 -0.685 1.00 87.06 223 ARG A N 1
ATOM 1843 C CA . ARG A 1 223 ? 14.564 -10.657 -1.358 1.00 87.06 223 ARG A CA 1
ATOM 1844 C C . ARG A 1 223 ? 13.266 -11.031 -2.061 1.00 87.06 223 ARG A C 1
ATOM 1846 O O . ARG A 1 223 ? 13.262 -11.941 -2.886 1.00 87.06 223 ARG A O 1
ATOM 1853 N N . ASP A 1 224 ? 12.238 -10.202 -1.882 1.00 88.94 224 ASP A N 1
ATOM 1854 C CA . ASP A 1 224 ? 11.042 -10.264 -2.716 1.00 88.94 224 ASP A CA 1
ATOM 1855 C C . ASP A 1 224 ? 11.399 -10.140 -4.211 1.00 88.94 224 ASP A C 1
ATOM 1857 O O . ASP A 1 224 ? 11.881 -9.109 -4.703 1.00 88.94 224 ASP A O 1
ATOM 1861 N N . HIS A 1 225 ? 11.131 -11.216 -4.948 1.00 86.12 225 HIS A N 1
ATOM 1862 C CA . HIS A 1 225 ? 11.323 -11.297 -6.393 1.00 86.12 225 HIS A CA 1
ATOM 1863 C C . HIS A 1 225 ? 10.355 -10.400 -7.168 1.00 86.12 225 HIS A C 1
ATOM 1865 O O . HIS A 1 225 ? 10.640 -10.019 -8.304 1.00 86.12 225 HIS A O 1
ATOM 1871 N N . GLY A 1 226 ? 9.239 -10.025 -6.547 1.00 87.94 226 GLY A N 1
ATOM 1872 C CA . GLY A 1 226 ? 8.302 -9.033 -7.041 1.00 87.94 226 GLY A CA 1
ATOM 1873 C C . GLY A 1 226 ? 8.770 -7.593 -6.847 1.00 87.94 226 GLY A C 1
ATOM 1874 O O . GLY A 1 226 ? 7.954 -6.704 -7.011 1.00 87.94 226 GLY A O 1
ATOM 1875 N N . ASN A 1 227 ? 10.030 -7.309 -6.500 1.00 88.06 227 ASN A N 1
ATOM 1876 C CA . ASN A 1 227 ? 10.506 -5.932 -6.282 1.00 88.06 227 ASN A CA 1
ATOM 1877 C C . ASN A 1 227 ? 9.650 -5.132 -5.275 1.00 88.06 227 ASN A C 1
ATOM 1879 O O . ASN A 1 227 ? 9.434 -3.936 -5.453 1.00 88.06 227 ASN A O 1
ATOM 1883 N N . GLY A 1 228 ? 9.153 -5.790 -4.229 1.00 89.88 228 GLY A N 1
ATOM 1884 C CA . GLY A 1 228 ? 8.350 -5.174 -3.177 1.00 89.88 228 GLY A CA 1
ATOM 1885 C C . GLY A 1 228 ? 6.840 -5.307 -3.376 1.00 89.88 228 GLY A C 1
ATOM 1886 O O . GLY A 1 228 ? 6.095 -4.894 -2.491 1.00 89.88 228 GLY A O 1
ATOM 1887 N N . TRP A 1 229 ? 6.357 -5.889 -4.482 1.00 93.12 229 TRP A N 1
ATOM 1888 C CA . TRP A 1 229 ? 4.925 -6.155 -4.688 1.00 93.12 229 TRP A CA 1
ATOM 1889 C C . TRP A 1 229 ? 4.332 -7.148 -3.676 1.00 93.12 229 TRP A C 1
ATOM 1891 O O . TRP A 1 229 ? 3.105 -7.219 -3.563 1.00 93.12 229 TRP A O 1
ATOM 1901 N N . LEU A 1 230 ? 5.162 -7.922 -2.969 1.00 93.19 230 LEU A N 1
ATOM 1902 C CA . LEU A 1 230 ? 4.697 -8.879 -1.969 1.00 93.19 230 LEU A CA 1
ATOM 1903 C C . LEU A 1 230 ? 4.334 -8.202 -0.640 1.00 93.19 230 LEU A C 1
ATOM 1905 O O . LEU A 1 230 ? 3.207 -8.380 -0.189 1.00 93.19 230 LEU A O 1
ATOM 1909 N N . LEU A 1 231 ? 5.240 -7.401 -0.061 1.00 93.81 231 LEU A N 1
ATOM 1910 C CA . LEU A 1 231 ? 5.030 -6.714 1.227 1.00 93.81 231 LEU A CA 1
ATOM 1911 C C . LEU A 1 231 ? 5.148 -5.196 1.145 1.00 93.81 231 LEU A C 1
ATOM 1913 O O . LEU A 1 231 ? 4.209 -4.480 1.493 1.00 93.81 231 LEU A O 1
ATOM 1917 N N . SER A 1 232 ? 6.301 -4.703 0.692 1.00 94.06 232 SER A N 1
ATOM 1918 C CA . SER A 1 232 ? 6.665 -3.287 0.805 1.00 94.06 232 SER A CA 1
ATOM 1919 C C . SER A 1 232 ? 5.638 -2.347 0.160 1.00 94.06 232 SER A C 1
ATOM 1921 O O . SER A 1 232 ? 5.217 -1.369 0.776 1.00 94.06 232 SER A O 1
ATOM 1923 N N . HIS A 1 233 ? 5.179 -2.651 -1.058 1.00 94.31 233 HIS A N 1
ATOM 1924 C CA . HIS A 1 233 ? 4.180 -1.845 -1.764 1.00 94.31 233 HIS A CA 1
ATOM 1925 C C . HIS A 1 233 ? 2.807 -1.866 -1.082 1.00 94.31 233 HIS A C 1
ATOM 1927 O O . HIS A 1 233 ? 2.285 -0.781 -0.815 1.00 94.31 233 HIS A O 1
ATOM 1933 N N . PRO A 1 234 ? 2.205 -3.037 -0.788 1.00 96.56 234 PRO A N 1
ATOM 1934 C CA . PRO A 1 234 ? 0.954 -3.091 -0.039 1.00 96.56 234 PRO A CA 1
ATOM 1935 C C . PRO A 1 234 ? 0.996 -2.325 1.287 1.00 96.56 234 PRO A C 1
ATOM 1937 O O . PRO A 1 234 ? 0.115 -1.501 1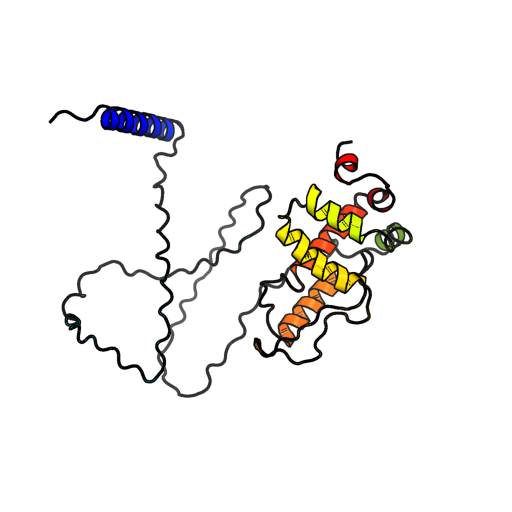.524 1.00 96.56 234 PRO A O 1
ATOM 1940 N N . LEU A 1 235 ? 2.038 -2.525 2.104 1.00 96.81 235 LEU A N 1
ATOM 1941 C CA . LEU A 1 235 ? 2.182 -1.844 3.396 1.00 96.81 235 LEU A CA 1
ATOM 1942 C C . LEU A 1 235 ? 2.338 -0.330 3.231 1.00 96.81 235 LEU A C 1
ATOM 1944 O O . LEU A 1 235 ? 1.654 0.434 3.905 1.00 96.81 235 LEU A O 1
ATOM 1948 N N . LYS A 1 236 ? 3.154 0.123 2.270 1.00 95.62 236 LYS A N 1
ATOM 1949 C CA . LYS A 1 236 ? 3.300 1.554 1.970 1.00 95.62 236 LYS A CA 1
ATOM 1950 C C . LYS A 1 236 ? 1.974 2.184 1.541 1.00 95.62 236 LYS A C 1
ATOM 1952 O O . LYS A 1 236 ? 1.669 3.300 1.945 1.00 95.62 236 LYS A O 1
ATOM 1957 N N . LYS A 1 237 ? 1.181 1.503 0.709 1.00 97.00 237 LYS A N 1
ATOM 1958 C CA . LYS A 1 237 ? -0.118 2.031 0.265 1.00 97.00 237 LYS A CA 1
ATOM 1959 C C . LYS A 1 237 ? -1.148 2.038 1.400 1.00 97.00 237 LYS A C 1
ATOM 1961 O O . LYS A 1 237 ? -1.904 2.999 1.484 1.00 97.00 237 LYS A O 1
ATOM 1966 N N . LEU A 1 238 ? -1.136 1.038 2.285 1.00 96.81 238 LEU A N 1
ATOM 1967 C CA . LEU A 1 238 ? -1.932 1.059 3.517 1.00 96.81 238 LEU A CA 1
ATOM 1968 C C . LEU A 1 238 ? -1.533 2.233 4.418 1.00 96.81 238 LEU A C 1
ATOM 1970 O O . LEU A 1 238 ? -2.414 2.890 4.957 1.00 96.81 238 LEU A O 1
ATOM 1974 N N . LEU A 1 239 ? -0.236 2.538 4.527 1.00 96.25 239 LEU A N 1
ATOM 1975 C CA . LEU A 1 239 ? 0.244 3.672 5.318 1.00 96.25 239 LEU A CA 1
ATOM 1976 C C . LEU A 1 239 ? -0.272 4.997 4.752 1.00 96.25 239 LEU A C 1
ATOM 1978 O O . LEU A 1 239 ? -0.816 5.807 5.489 1.00 96.25 239 LEU A O 1
ATOM 1982 N N . LEU A 1 240 ? -0.181 5.196 3.434 1.00 95.81 240 LEU A N 1
ATOM 1983 C CA . LEU A 1 240 ? -0.737 6.394 2.792 1.00 95.81 240 LEU A CA 1
ATOM 1984 C C . LEU A 1 240 ? -2.249 6.517 3.003 1.00 95.81 240 LEU A C 1
ATOM 1986 O O . LEU A 1 240 ? -2.756 7.617 3.189 1.00 95.81 240 LEU A O 1
ATOM 1990 N N . PHE A 1 241 ? -2.966 5.394 2.983 1.00 96.31 241 PHE A N 1
ATOM 1991 C CA . PHE A 1 241 ? -4.392 5.387 3.277 1.00 96.31 241 PHE A CA 1
ATOM 1992 C C . PHE A 1 241 ? -4.684 5.733 4.738 1.00 96.31 241 PHE A C 1
ATOM 1994 O O . PHE A 1 241 ? -5.596 6.511 4.989 1.00 96.31 241 PHE A O 1
ATOM 2001 N N . GLN A 1 242 ? -3.898 5.209 5.683 1.00 95.38 242 GLN A N 1
ATOM 2002 C CA . GLN A 1 242 ? -3.991 5.555 7.103 1.00 95.38 242 GLN A CA 1
ATOM 2003 C C . GLN A 1 242 ? -3.808 7.062 7.318 1.00 95.38 242 GLN A C 1
ATOM 2005 O O . GLN A 1 242 ? -4.592 7.670 8.031 1.00 95.38 242 GLN A O 1
ATOM 2010 N N . GLN A 1 243 ? -2.833 7.683 6.658 1.00 94.69 243 GLN A N 1
ATOM 2011 C CA . GLN A 1 243 ? -2.647 9.134 6.745 1.00 94.69 243 GLN A CA 1
ATOM 2012 C C . GLN A 1 243 ? -3.841 9.895 6.156 1.00 94.69 243 GLN A C 1
ATOM 2014 O O . GLN A 1 243 ? -4.375 10.802 6.785 1.00 94.69 243 GLN A O 1
ATOM 2019 N N . PHE A 1 244 ? -4.345 9.448 5.003 1.00 94.50 244 PHE A N 1
ATOM 2020 C CA . PHE A 1 244 ? -5.511 10.060 4.367 1.00 94.50 244 PHE A CA 1
ATOM 2021 C C . PHE A 1 244 ? -6.763 10.047 5.260 1.00 94.50 244 PHE A C 1
ATOM 2023 O O . PHE A 1 244 ? -7.470 11.048 5.329 1.00 94.50 244 PHE A O 1
ATOM 2030 N N . ILE A 1 245 ? -7.049 8.940 5.955 1.00 93.94 245 ILE A N 1
ATOM 2031 C CA . ILE A 1 245 ? -8.221 8.850 6.846 1.00 93.94 245 ILE A CA 1
ATOM 2032 C C . ILE A 1 245 ? -8.043 9.636 8.149 1.00 93.94 245 ILE A C 1
ATOM 2034 O O . ILE A 1 245 ? -9.040 10.033 8.739 1.00 93.94 245 ILE A O 1
ATOM 2038 N N . LEU A 1 246 ? -6.808 9.878 8.598 1.00 92.44 246 LEU A N 1
ATOM 2039 C CA . LEU A 1 246 ? -6.550 10.755 9.745 1.00 92.44 246 LEU A CA 1
ATOM 2040 C C . LEU A 1 246 ? -6.810 12.218 9.391 1.00 92.44 246 LEU A C 1
ATOM 2042 O O . LEU A 1 246 ? -7.373 12.957 10.193 1.00 92.44 246 LEU A O 1
ATOM 2046 N N . GLU A 1 247 ? -6.466 12.613 8.167 1.00 92.38 247 GLU A N 1
ATOM 2047 C CA . GLU A 1 247 ? -6.804 13.929 7.621 1.00 92.38 247 GLU A CA 1
ATOM 2048 C C . GLU A 1 247 ? -8.306 14.055 7.296 1.00 92.38 247 GLU A C 1
ATOM 2050 O O . GLU A 1 247 ? -8.840 15.161 7.276 1.00 92.38 247 GLU A O 1
ATOM 2055 N N . ASN A 1 248 ? -8.999 12.932 7.058 1.00 91.81 248 ASN A N 1
ATOM 2056 C CA . ASN A 1 248 ? -10.394 12.877 6.607 1.00 91.81 248 ASN A CA 1
ATOM 2057 C C . ASN A 1 248 ? -11.210 11.823 7.392 1.00 91.81 248 ASN A C 1
ATOM 2059 O O . ASN A 1 248 ? -11.600 10.799 6.816 1.00 91.81 248 ASN A O 1
ATOM 2063 N N . PRO A 1 249 ? -11.496 12.038 8.691 1.00 87.81 249 PRO A N 1
ATOM 2064 C CA . PRO A 1 249 ? -12.119 11.024 9.552 1.00 87.81 249 PRO A CA 1
ATOM 2065 C C . PRO A 1 249 ? -13.526 10.608 9.090 1.00 87.81 249 PRO A C 1
ATOM 2067 O O . PRO A 1 249 ? -13.894 9.433 9.182 1.00 87.81 249 PRO A O 1
ATOM 2070 N N . ASP A 1 250 ? -14.283 11.538 8.504 1.00 87.75 250 ASP A N 1
ATOM 2071 C CA . ASP A 1 250 ? -15.643 11.296 8.006 1.00 87.75 250 ASP A CA 1
ATOM 2072 C C . ASP A 1 250 ? -15.671 10.414 6.747 1.00 87.75 250 ASP A C 1
ATOM 2074 O O . ASP A 1 250 ? -16.709 9.863 6.369 1.00 87.75 250 ASP A O 1
ATOM 2078 N N . PHE A 1 251 ? -14.527 10.213 6.085 1.00 90.00 251 PHE A N 1
ATOM 2079 C CA . PHE A 1 251 ? -14.475 9.418 4.863 1.00 90.00 251 PHE A CA 1
ATOM 2080 C C . PHE A 1 251 ? -14.850 7.948 5.106 1.00 90.00 251 PHE A C 1
ATOM 2082 O O . PHE A 1 251 ? -15.549 7.344 4.283 1.00 90.00 251 PHE A O 1
ATOM 2089 N N . LEU A 1 252 ? -14.428 7.374 6.239 1.00 87.81 252 LEU A N 1
ATOM 2090 C CA . LEU A 1 252 ? -14.717 5.977 6.581 1.00 87.81 252 LEU A CA 1
ATOM 2091 C C . LEU A 1 252 ? -16.203 5.737 6.863 1.00 87.81 252 LEU A C 1
ATOM 2093 O O . LEU A 1 252 ? -16.722 4.673 6.522 1.00 87.81 252 LEU A O 1
ATOM 2097 N N . THR A 1 253 ? -16.878 6.718 7.460 1.00 87.94 253 THR A N 1
ATOM 2098 C CA . THR A 1 253 ? -18.299 6.643 7.827 1.00 87.94 253 THR A CA 1
ATOM 2099 C C . THR A 1 253 ? -19.220 7.098 6.699 1.00 87.94 253 THR A C 1
ATOM 2101 O O . THR A 1 253 ? -20.381 6.691 6.653 1.00 87.94 253 THR A O 1
ATOM 2104 N N . SER A 1 254 ? -18.718 7.902 5.760 1.00 87.88 254 SER A N 1
ATOM 2105 C CA . SER A 1 254 ? -19.516 8.401 4.643 1.00 87.88 254 SER A CA 1
ATOM 2106 C C . SER A 1 254 ? -20.014 7.270 3.735 1.00 87.88 254 SER A C 1
ATOM 2108 O O . SER A 1 254 ? -19.277 6.357 3.356 1.00 87.88 254 SER A O 1
ATOM 2110 N N . ALA A 1 255 ? -21.273 7.364 3.305 1.00 86.06 255 ALA A N 1
ATOM 2111 C CA . ALA A 1 255 ? -21.815 6.517 2.239 1.00 86.06 255 ALA A CA 1
ATOM 2112 C C . ALA A 1 255 ? -21.344 6.958 0.838 1.00 86.06 255 ALA A C 1
ATOM 2114 O O . ALA A 1 255 ? -21.506 6.220 -0.133 1.00 86.06 255 ALA A O 1
ATOM 2115 N N . LEU A 1 256 ? -20.774 8.164 0.738 1.00 83.19 256 LEU A N 1
ATOM 2116 C CA . LEU A 1 256 ? -20.311 8.755 -0.511 1.00 83.19 256 LEU A CA 1
ATOM 2117 C C . LEU A 1 256 ? -19.064 8.043 -1.040 1.00 83.19 256 LEU A C 1
ATOM 2119 O O . LEU A 1 256 ? -18.231 7.533 -0.279 1.00 83.19 256 LEU A O 1
ATOM 2123 N N . ARG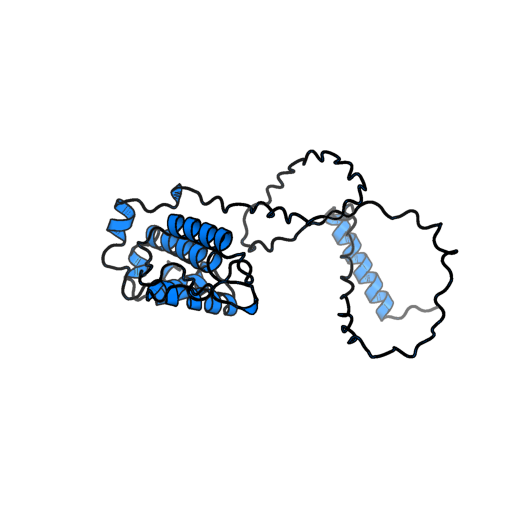 A 1 257 ? -18.939 8.030 -2.368 1.00 84.88 257 ARG A N 1
ATOM 2124 C CA . ARG A 1 257 ? -17.710 7.597 -3.029 1.00 84.88 257 ARG A CA 1
ATOM 2125 C C . ARG A 1 257 ? -16.661 8.684 -2.896 1.00 84.88 257 ARG A C 1
ATOM 2127 O O . ARG A 1 257 ? -16.985 9.867 -2.867 1.00 84.88 257 ARG A O 1
ATOM 2134 N N . LEU A 1 258 ? -15.392 8.287 -2.898 1.00 84.00 258 LEU A N 1
ATOM 2135 C CA . LEU A 1 258 ? -14.288 9.240 -2.753 1.00 84.00 258 LEU A CA 1
ATOM 2136 C C . LEU A 1 258 ? -14.292 10.368 -3.800 1.00 84.00 258 LEU A C 1
ATOM 2138 O O . LEU A 1 258 ? -13.928 11.495 -3.482 1.00 84.00 258 LEU A O 1
ATOM 2142 N N . LYS A 1 259 ? -14.730 10.081 -5.032 1.00 81.81 259 LYS A N 1
ATOM 2143 C CA . LYS A 1 259 ? -14.847 11.098 -6.091 1.00 81.81 259 LYS A CA 1
ATOM 2144 C C . LYS A 1 259 ? -15.785 12.233 -5.692 1.00 81.81 259 LYS A C 1
ATOM 2146 O O . LYS A 1 259 ? -15.437 13.389 -5.864 1.00 81.81 259 LYS A O 1
ATOM 2151 N N . ASP A 1 260 ? -16.915 11.882 -5.091 1.00 84.12 260 ASP A N 1
ATOM 2152 C CA . ASP A 1 260 ? -17.929 12.844 -4.670 1.00 84.12 260 ASP A CA 1
ATOM 2153 C C . ASP A 1 260 ? -17.529 13.541 -3.358 1.00 84.12 260 ASP A C 1
ATOM 2155 O O . ASP A 1 260 ? -18.033 14.613 -3.053 1.00 84.12 260 ASP A O 1
ATOM 2159 N N . TYR A 1 261 ? -16.628 12.932 -2.576 1.00 80.00 261 TYR A N 1
ATOM 2160 C CA . TYR A 1 261 ? -16.156 13.451 -1.289 1.00 80.00 261 TYR A CA 1
ATOM 2161 C C . TYR A 1 261 ? -15.121 14.577 -1.443 1.00 80.00 261 TYR A C 1
ATOM 2163 O O . TYR A 1 261 ? -15.148 15.534 -0.681 1.00 80.00 261 TYR A O 1
ATOM 2171 N N . CYS A 1 262 ? -14.211 14.477 -2.420 1.00 75.06 262 CYS A N 1
ATOM 2172 C CA . CYS A 1 262 ? -13.129 15.454 -2.616 1.00 75.06 262 CYS A CA 1
ATOM 2173 C C . CYS A 1 262 ? -13.479 16.621 -3.559 1.00 75.06 262 CYS A C 1
ATOM 2175 O O . CYS A 1 262 ? -12.648 17.504 -3.744 1.00 75.06 262 CYS A O 1
ATOM 2177 N N . GLU A 1 263 ? -14.656 16.614 -4.191 1.00 65.75 263 GLU A N 1
ATOM 2178 C CA . GLU A 1 263 ? -15.118 17.688 -5.090 1.00 65.75 263 GLU A CA 1
ATOM 2179 C C . GLU A 1 263 ? -15.870 18.824 -4.359 1.00 65.75 263 GLU A C 1
ATOM 2181 O O . GLU A 1 263 ? -16.496 19.659 -5.013 1.00 65.75 263 GLU A O 1
ATOM 2186 N N . TRP A 1 264 ? -15.790 18.873 -3.023 1.00 49.62 264 TRP A N 1
ATOM 2187 C CA . TRP A 1 264 ? -16.384 19.914 -2.172 1.00 49.62 264 TRP A CA 1
ATOM 2188 C C . TRP A 1 264 ? -15.358 20.925 -1.662 1.00 49.62 264 TRP A C 1
ATOM 2190 O O . TRP A 1 264 ? -14.238 20.505 -1.292 1.00 49.62 264 TRP A O 1
#

Secondary structure (DSSP, 8-state):
-PPPHHHHHHHHHHHHHHHHHHHTT-TTS---PPP------------TT--------PPPGGG-S-------------------------------------------S---------------GGGSPPHHHHHHHTTTSTTTHHHHHHHHHHHTS---HHHHHHHHHHHHHHHHT--EE---GGGTPPTT-EESTT----TTS-HHHHHHHHHHHHHHH---TTTTTTTHHHHHHHHHHHHHHHH-THHHH-SS-HHHHTT-

Sequence (264 aa):
MTISAYEQLRLDRIKRNHERLKELGLDKYVMKRPKKNKQRTKRLLVERGEERRSKRRQPSKKDKENDPGNGCDFVVMLDYNDAGDGEEKVAKQQYDRQHYHFGNDKTDGSKQHFPLKRRRTNIPEEYKLSEKDRASLAGSADSNFMAKFQEFLESQNRISPQNVRNVMRQARKLASGEGIRYESPRYGWEEGCYFQRGVKITPMSDLVELMKEGQECEDRWGRDHGNGWLLSHPLKKLLLFQQFILENPDFLTSALRLKDYCEW

Mean predicted aligned error: 16.12 Å

Radius of gyration: 27.93 Å; Cα contacts (8 Å, |Δi|>4): 170; chains: 1; bounding box: 67×64×81 Å

Solvent-accessible surface area (backbone atoms only — not comparable to full-atom values): 17428 Å² total; per-residue (Å²): 133,86,79,53,73,67,57,53,56,50,50,54,50,52,49,53,52,51,51,54,32,50,76,68,64,47,66,82,58,81,78,74,74,78,74,76,76,74,76,75,72,76,76,76,82,75,64,98,80,71,79,75,91,66,93,70,82,72,82,72,87,82,85,71,87,84,71,99,76,87,79,80,92,77,87,78,81,80,75,84,69,84,88,72,93,81,80,93,76,84,76,81,77,81,74,85,77,78,82,76,82,82,75,91,72,91,71,90,73,77,88,78,77,72,77,77,82,70,84,72,84,83,69,68,75,86,74,55,78,48,74,67,56,46,58,74,45,60,90,56,49,83,88,52,44,70,62,55,48,52,46,41,40,56,66,76,67,57,51,55,71,70,54,47,53,51,32,51,59,44,45,51,27,30,45,71,11,67,20,49,75,53,58,37,78,92,76,69,23,58,82,86,40,58,49,57,59,75,44,61,50,53,77,78,49,64,51,65,58,52,51,52,53,48,49,51,48,28,71,73,61,45,74,60,86,62,77,31,58,73,49,57,48,32,46,53,52,50,43,55,49,39,53,50,40,70,79,36,64,62,59,69,73,44,91,65,53,64,74,72,61,71,77,111

Foldseek 3Di:
DDDDPVVVVVVVVVVVVCVVCVVVVNNPDDPDDPDPPPPPPPPPDDDDPDDPPDPPDDDDPPPPPDDPDDDDDDDDDPDPPDDDDDDDPPPPDDDPPDDDDDPPDDDDDDPPPDPDDDDPPPDDPVLFDDPVLLVLCPPLWQDCVLVLLLLCCVPVVVDDPVLSVLLSVQLVCQQVQCFFDPDDVPVVFDHPDGQRHNHHDILSDGLVVSLVVVVVSCVVRHHDPVNCSRPNVNSVSSSVSSVVCSVPVCSSVDPDRPVVVPVD